Protein 8HE6 (pdb70)

Foldseek 3Di:
DPDAEQEDEDEDQDQVLQLCQVCQLQVWDWDDDPQFGWTDNDPRYIYTYHNDDDDDAAEEEDADAPVSVVSSVVSCVVVVFWKACDQVRPGIPDWHCPLVWIKIWGATPRRHIYMYIHRD/DDDDAQEDEDEDQDQVLQLCQVCQLQVWDWDDDPQFGWTDNDPRYIYTYHNDDDDDAAEEEDADAPVSVVSSVVSCVVVVFWKACDQVRPGIPDWHCPPVWIKIWGATPRRHIYMYIHDD

InterPro domains:
  IPR004360 Glyoxalase/fosfomycin resistance/dioxygenase domain [PF00903] (5-116)
  IPR029068 Glyoxalase/Bleomycin resistance protein/Dihydroxybiphenyl dioxygenase [G3DSA:3.10.180.10] (1-120)
  IPR029068 Glyoxalase/Bleomycin resistance protein/Dihydroxybiphenyl dioxygenase [SSF54593] (1-118)
  IPR037523 Vicinal oxygen chelate (VOC), core domain [PS51819] (4-119)

Solvent-accessible surface area: 11882 Å² total; per-residue (Å²): 168,66,11,23,8,13,53,2,36,3,3,0,113,77,35,89,51,3,0,104,36,5,5,104,1,7,48,48,110,35,52,107,80,78,134,39,4,7,0,159,8,28,144,53,7,15,1,6,3,28,72,80,158,107,39,32,60,6,21,4,1,0,58,1,23,88,139,31,0,72,60,3,25,59,69,0,110,161,52,66,56,124,28,0,15,28,60,132,14,143,72,119,54,88,36,34,128,180,135,75,12,61,2,0,20,0,96,11,79,26,26,1,11,5,27,0,18,16,62,140,192,81,12,25,12,22,57,2,29,4,2,0,114,79,35,89,50,2,0,102,35,5,5,104,1,8,49,35,124,44,62,108,82,77,129,36,5,7,0,130,2,12,116,70,6,10,2,7,4,20,75,73,157,110,39,25,62,7,22,6,0,0,49,0,37,83,142,42,1,74,59,3,27,58,68,0,110,166,52,66,55,126,30,0,14,25,72,134,15,134,67,121,53,87,40,20,123,175,154,81,7,67,2,0,21,0,101,13,79,28,27,0,15,5,25,0,25,7,94,81

Radius of gyration: 17.81 Å; Cα contacts (8 Å, |Δi|>4): 558; chains: 2; bounding box: 34×49×44 Å

Secondary structure (DSSP, 8-state):
---EEEEEEEEESSHHHHHHHHHHHHT--EEEETTEEEEE-SSS-EEEEEE-SS-PPPEEEEE--HHHHHHHHHHHHHTT---BSSTT--SBT--B--TTS-EEEEE-TT--EEEEE---/---EEEEEEEEESSHHHHHHHHHHHHT--EEEETTEEEEE-SSS-EEEEEE-SS-PPPEEEEE--HHHHHHHHHHHHHTT---BSSTT--SBT--B-GGGS-EEEEE-TT--EEEEES--

Structure (mmCIF, N/CA/C/O backbone):
data_8HE6
#
_entry.id   8HE6
#
_cell.length_a   109.462
_cell.length_b   109.462
_cell.length_c   46.668
_cell.angle_alpha   90.000
_cell.angle_beta   90.000
_cell.angle_gamma   90.000
#
_symmetry.space_group_name_H-M   'P 4 21 2'
#
loop_
_entity.id
_entity.type
_entity.pdbx_description
1 polymer 'All3014 protein'
2 non-polymer 'CALCIUM ION'
3 non-polymer 'MAGNESIUM ION'
4 water water
#
loop_
_atom_site.group_PDB
_atom_site.id
_atom_site.type_symbol
_atom_site.label_atom_id
_atom_site.label_alt_id
_atom_site.label_comp_id
_atom_site.label_asym_id
_atom_site.label_entity_id
_atom_site.label_seq_id
_atom_site.pdbx_PDB_ins_code
_atom_site.Cartn_x
_atom_site.Cartn_y
_atom_site.Cartn_z
_atom_site.occupancy
_atom_site.B_iso_or_equiv
_atom_site.auth_seq_id
_atom_site.auth_comp_id
_atom_site.auth_asym_id
_atom_site.auth_atom_id
_atom_site.pdbx_PDB_model_num
ATOM 1 N N . MET A 1 1 ? -41.197 -52.997 -17.646 1.000 105.783 1 MET A N 1
ATOM 2 C CA . MET A 1 1 ? -42.381 -52.308 -18.250 1.000 99.928 1 MET A CA 1
ATOM 3 C C . MET A 1 1 ? -42.394 -52.591 -19.766 1.000 81.582 1 MET A C 1
ATOM 4 O O . MET A 1 1 ? -43.266 -53.342 -20.218 1.000 63.415 1 MET A O 1
ATOM 9 N N . THR A 1 2 ? -41.440 -52.067 -20.540 1.000 67.440 2 THR A N 1
ATOM 10 C CA . THR A 1 2 ? -41.130 -52.634 -21.881 1.000 56.374 2 THR A CA 1
ATOM 11 C C . THR A 1 2 ? -39.653 -52.469 -22.231 1.000 36.258 2 THR A C 1
ATOM 12 O O . THR A 1 2 ? -39.326 -52.813 -23.379 1.000 40.884 2 THR A O 1
ATOM 16 N N . ILE A 1 3 ? -38.796 -52.016 -21.309 1.000 30.319 3 ILE A N 1
ATOM 17 C CA . ILE A 1 3 ? -37.328 -52.198 -21.506 1.000 28.849 3 ILE A CA 1
ATOM 18 C C . ILE A 1 3 ? -36.984 -53.580 -20.928 1.000 24.352 3 ILE A C 1
ATOM 19 O O . ILE A 1 3 ? -37.269 -53.830 -19.770 1.000 27.791 3 ILE A O 1
ATOM 24 N N . SER A 1 4 ? -36.409 -54.457 -21.731 1.000 26.090 4 SER A N 1
ATOM 25 C CA . SER A 1 4 ? -35.949 -55.775 -21.243 1.000 23.086 4 SER A CA 1
ATOM 26 C C . SER A 1 4 ? -34.526 -55.986 -21.778 1.000 23.721 4 SER A C 1
ATOM 27 O O . SER A 1 4 ? -34.209 -55.515 -22.873 1.000 23.038 4 SER A O 1
ATOM 30 N N . LEU A 1 5 ? -33.673 -56.677 -21.036 1.000 21.564 5 LEU A N 1
ATOM 31 C CA . LEU A 1 5 ? -32.353 -57.075 -21.591 1.000 20.033 5 LEU A CA 1
ATOM 32 C C . LEU A 1 5 ? -32.516 -58.345 -22.415 1.000 21.450 5 LEU A C 1
ATOM 33 O O . LEU A 1 5 ? -32.924 -59.394 -21.844 1.000 23.373 5 LEU A O 1
ATOM 38 N N . ASN A 1 6 ? -32.235 -58.264 -23.703 1.000 19.230 6 ASN A N 1
ATOM 39 C CA . ASN A 1 6 ? -32.487 -59.309 -24.732 1.000 23.711 6 ASN A CA 1
ATOM 40 C C . ASN A 1 6 ? -31.207 -60.130 -24.945 1.000 22.675 6 ASN A C 1
ATOM 41 O O . ASN A 1 6 ? -31.286 -61.359 -25.091 1.000 22.453 6 ASN A O 1
ATOM 46 N N . HIS A 1 7 ? -30.038 -59.484 -25.023 1.000 18.946 7 HIS A N 1
ATOM 47 C CA A HIS A 1 7 ? -28.734 -60.189 -25.242 0.700 19.198 7 HIS A CA 1
ATOM 48 C CA B HIS A 1 7 ? -28.770 -60.255 -25.101 0.300 19.038 7 HIS A CA 1
ATOM 49 C C . HIS A 1 7 ? -27.664 -59.512 -24.376 1.000 19.243 7 HIS A C 1
ATOM 50 O O . HIS A 1 7 ? -27.747 -58.266 -24.167 1.000 18.754 7 HIS A O 1
ATOM 63 N N . THR A 1 8 ? -26.704 -60.286 -23.908 1.000 18.897 8 THR A N 1
ATOM 64 C CA . THR A 1 8 ? -25.456 -59.709 -23.363 1.000 18.471 8 THR A CA 1
ATOM 65 C C . THR A 1 8 ? -24.329 -60.665 -23.746 1.000 18.525 8 THR A C 1
ATOM 66 O O . THR A 1 8 ? -24.566 -61.870 -23.859 1.000 20.302 8 THR A O 1
ATOM 70 N N . ILE A 1 9 ? -23.168 -60.119 -24.024 1.000 18.783 9 ILE A N 1
ATOM 71 C CA . ILE A 1 9 ? -21.993 -60.910 -24.452 1.000 21.590 9 ILE A CA 1
ATOM 72 C C . ILE A 1 9 ? -21.156 -61.264 -23.229 1.000 20.969 9 ILE A C 1
ATOM 73 O O . ILE A 1 9 ? -20.744 -60.379 -22.429 1.000 24.430 9 ILE A O 1
ATOM 78 N N . VAL A 1 10 ? -20.936 -62.544 -23.057 1.000 17.831 10 VAL A N 1
ATOM 79 C CA . VAL A 1 10 ? -20.164 -63.094 -21.932 1.000 18.887 10 VAL A CA 1
ATOM 80 C C . VAL A 1 10 ? -18.817 -63.486 -22.522 1.000 18.645 10 VAL A C 1
ATOM 81 O O . VAL A 1 10 ? -18.713 -64.418 -23.325 1.000 17.098 10 VAL A O 1
ATOM 85 N N . PRO A 1 11 ? -17.732 -62.811 -22.100 1.000 16.813 11 PRO A N 1
ATOM 86 C CA . PRO A 1 11 ? -16.434 -63.161 -22.626 1.000 17.237 11 PRO A CA 1
ATOM 87 C C . PRO A 1 11 ? -15.960 -64.482 -22.046 1.000 16.961 11 PRO A C 1
ATOM 88 O O . PRO A 1 11 ? -16.233 -64.794 -20.894 1.000 17.885 11 PRO A O 1
ATOM 92 N N . ALA A 1 12 ? -15.283 -65.278 -22.874 1.000 16.805 12 ALA A N 1
ATOM 93 C CA . ALA A 1 12 ? -14.820 -66.607 -22.454 1.000 17.153 12 ALA A CA 1
ATOM 94 C C . ALA A 1 12 ? -13.502 -66.909 -23.129 1.000 19.727 12 ALA A C 1
ATOM 95 O O . ALA A 1 12 ? -13.376 -66.639 -24.331 1.000 20.450 12 ALA A O 1
ATOM 97 N N . HIS A 1 13 ? -12.611 -67.575 -22.410 1.000 18.399 13 HIS A N 1
ATOM 98 C CA . HIS A 1 13 ? -11.403 -68.131 -23.050 1.000 19.663 13 HIS A CA 1
ATOM 99 C C . HIS A 1 13 ? -11.768 -69.187 -24.076 1.000 20.665 13 HIS A C 1
ATOM 100 O O . HIS A 1 13 ? -11.096 -69.236 -25.147 1.000 22.467 13 HIS A O 1
ATOM 107 N N . ASN A 1 14 ? -12.800 -69.955 -23.817 1.000 18.457 14 ASN A N 1
ATOM 108 C CA . ASN A 1 14 ? -13.250 -71.051 -24.696 1.000 18.834 14 ASN A CA 1
ATOM 109 C C . ASN A 1 14 ? -14.775 -70.966 -24.743 1.000 16.858 14 ASN A C 1
ATOM 110 O O . ASN A 1 14 ? -15.412 -71.378 -23.741 1.000 16.694 14 ASN A O 1
ATOM 115 N N . LYS A 1 15 ? -15.337 -70.391 -25.800 1.000 17.845 15 LYS A N 1
ATOM 116 C CA . LYS A 1 15 ? -16.786 -70.085 -25.801 1.000 19.472 15 LYS A CA 1
ATOM 117 C C . LYS A 1 15 ? -17.603 -71.371 -25.754 1.000 18.805 15 LYS A C 1
ATOM 118 O O . LYS A 1 15 ? -18.619 -71.344 -25.083 1.000 18.046 15 LYS A O 1
ATOM 124 N N . GLU A 1 16 ? -17.189 -72.459 -26.428 1.000 18.506 16 GLU A N 1
ATOM 125 C CA . GLU A 1 16 ? -17.995 -73.695 -26.402 1.000 18.980 16 GLU A CA 1
ATOM 126 C C . GLU A 1 16 ? -17.930 -74.324 -25.014 1.000 18.720 16 GLU A C 1
ATOM 127 O O . GLU A 1 16 ? -18.976 -74.728 -24.489 1.000 19.692 16 GLU A O 1
ATOM 133 N N . ALA A 1 17 ? -16.755 -74.395 -24.406 1.000 20.506 17 ALA A N 1
ATOM 134 C CA . ALA A 1 17 ? -16.647 -74.997 -23.055 1.000 18.586 17 ALA A CA 1
ATOM 135 C C . ALA A 1 17 ? -17.481 -74.179 -22.058 1.000 18.259 17 ALA A C 1
ATOM 136 O O . ALA A 1 17 ? -18.151 -74.777 -21.208 1.000 18.618 17 ALA A O 1
ATOM 138 N N . SER A 1 18 ? -17.426 -72.868 -22.164 1.000 17.892 18 SER A N 1
ATOM 139 C CA . SER A 1 18 ? -18.163 -71.975 -21.237 1.000 17.058 18 SER A CA 1
ATOM 140 C C . SER A 1 18 ? -19.670 -72.084 -21.459 1.000 16.948 18 SER A C 1
ATOM 141 O O . SER A 1 18 ? -20.409 -72.125 -20.474 1.000 16.289 18 SER A O 1
ATOM 144 N N . ALA A 1 19 ? -20.138 -72.068 -22.703 1.000 16.439 19 ALA A N 1
ATOM 145 C CA . ALA A 1 19 ? -21.583 -72.172 -23.004 1.000 18.309 19 ALA A CA 1
ATOM 146 C C . ALA A 1 19 ? -22.102 -73.560 -22.561 1.000 16.809 19 ALA A C 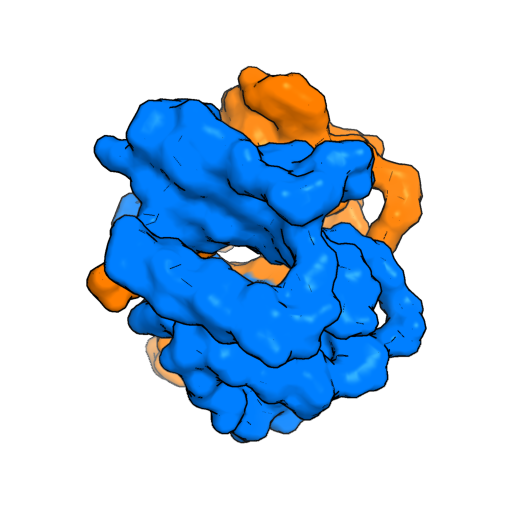1
ATOM 147 O O . ALA A 1 19 ? -23.198 -73.626 -21.941 1.000 18.195 19 ALA A O 1
ATOM 149 N N . GLN A 1 20 ? -21.300 -74.613 -22.784 1.000 18.998 20 GLN A N 1
ATOM 150 C CA . GLN A 1 20 ? -21.696 -75.994 -22.368 1.000 20.302 20 GLN A CA 1
ATOM 151 C C . GLN A 1 20 ? -21.749 -76.081 -20.857 1.000 19.587 20 GLN A C 1
ATOM 152 O O . GLN A 1 20 ? -22.670 -76.758 -20.353 1.000 20.817 20 GLN A O 1
ATOM 158 N N . PHE A 1 21 ? -20.806 -75.451 -20.147 1.000 19.599 21 PHE A N 1
ATOM 159 C CA . PHE A 1 21 ? -20.802 -75.425 -18.665 1.000 19.980 21 PHE A CA 1
ATOM 160 C C . PHE A 1 21 ? -22.106 -74.800 -18.216 1.000 19.473 21 PHE A C 1
ATOM 161 O O . PHE A 1 21 ? -22.836 -75.369 -17.333 1.000 18.573 21 PHE A O 1
ATOM 169 N N . PHE A 1 22 ? -22.430 -73.636 -18.771 1.000 17.880 22 PHE A N 1
ATOM 170 C CA . PHE A 1 22 ? -23.620 -72.886 -18.309 1.000 18.950 22 PHE A CA 1
ATOM 171 C C . PHE A 1 22 ? -24.896 -73.672 -18.627 1.000 19.803 22 PHE A C 1
ATOM 172 O O . PHE A 1 22 ? -25.750 -73.851 -17.757 1.000 20.131 22 PHE A O 1
ATOM 180 N N . ALA A 1 23 ? -24.977 -74.183 -19.846 1.000 20.393 23 ALA A N 1
ATOM 181 C CA . ALA A 1 23 ? -26.140 -74.983 -20.293 1.000 19.950 23 ALA A CA 1
ATOM 182 C C . ALA A 1 23 ? -26.295 -76.235 -19.435 1.000 20.406 23 ALA A C 1
ATOM 183 O O . ALA A 1 23 ? -27.489 -76.561 -19.110 1.000 21.529 23 ALA A O 1
ATOM 185 N N . GLN A 1 24 ? -25.213 -76.973 -19.174 1.000 19.948 24 GLN A N 1
ATOM 186 C CA . GLN A 1 24 ? -25.299 -78.225 -18.375 1.000 22.018 24 GLN A CA 1
ATOM 187 C C . GLN A 1 24 ? -25.820 -77.863 -16.976 1.000 23.759 24 GLN A C 1
ATOM 188 O O . GLN A 1 24 ? -26.803 -78.477 -16.532 1.000 21.485 24 GLN A O 1
ATOM 194 N N . ILE A 1 25 ? -25.221 -76.880 -16.306 1.000 20.092 25 ILE A N 1
ATOM 195 C CA . ILE A 1 25 ? -25.605 -76.559 -14.899 1.000 20.504 25 ILE A CA 1
ATOM 196 C C . ILE A 1 25 ? -27.032 -75.998 -14.817 1.000 20.678 25 ILE A C 1
ATOM 197 O O . ILE A 1 25 ? -27.776 -76.369 -13.882 1.000 19.656 25 ILE A O 1
ATOM 202 N N . PHE A 1 26 ? -27.452 -75.149 -15.748 1.000 18.570 26 PHE A N 1
ATOM 203 C CA . PHE A 1 26 ? -28.773 -74.481 -15.716 1.000 19.921 26 PHE A CA 1
ATOM 204 C C . PHE A 1 26 ? -29.873 -75.288 -16.427 1.000 20.642 26 PHE A C 1
ATOM 205 O O . PHE A 1 26 ? -31.027 -74.822 -16.331 1.000 22.820 26 PHE A O 1
ATOM 213 N N . GLY A 1 27 ? -29.544 -76.393 -17.099 1.000 21.263 27 GLY A N 1
ATOM 214 C CA . GLY A 1 27 ? -30.556 -77.187 -17.824 1.000 21.849 27 GLY A CA 1
ATOM 215 C C . GLY A 1 27 ? -31.034 -76.518 -19.110 1.000 22.436 27 GLY A C 1
ATOM 216 O O . GLY A 1 27 ? -32.261 -76.471 -19.369 1.000 25.188 27 GLY A O 1
ATOM 217 N N . LEU A 1 28 ? -30.106 -75.946 -19.883 1.000 20.868 28 LEU A N 1
ATOM 218 C CA . LEU A 1 28 ? -30.405 -75.160 -21.099 1.000 21.566 28 LEU A CA 1
ATOM 219 C C . LEU A 1 28 ? -29.690 -75.807 -22.277 1.000 21.279 28 LEU A C 1
ATOM 220 O O . LEU A 1 28 ? -29.098 -76.866 -22.095 1.000 22.502 28 LEU A O 1
ATOM 225 N N A ASN A 1 29 ? -29.725 -75.140 -23.434 0.500 21.959 29 ASN A N 1
ATOM 226 N N B ASN A 1 29 ? -29.708 -75.149 -23.437 0.500 21.719 29 ASN A N 1
ATOM 227 C CA A ASN A 1 29 ? -29.193 -75.635 -24.723 0.500 24.501 29 ASN A CA 1
ATOM 228 C CA B ASN A 1 29 ? -29.119 -75.688 -24.682 0.500 23.901 29 ASN A CA 1
ATOM 229 C C A ASN A 1 29 ? -28.200 -74.615 -25.286 0.500 21.991 29 ASN A C 1
ATOM 230 C C B ASN A 1 29 ? -28.254 -74.629 -25.353 0.500 22.562 29 ASN A C 1
ATOM 231 O O A ASN A 1 29 ? -28.386 -73.393 -25.052 0.500 21.111 29 ASN A O 1
ATOM 232 O O B ASN A 1 29 ? -28.628 -73.420 -25.320 0.500 24.342 29 ASN A O 1
ATOM 241 N N . VAL A 1 30 ? -27.197 -75.102 -26.002 1.000 21.469 30 VAL A N 1
ATOM 242 C CA . VAL A 1 30 ? -26.253 -74.228 -26.745 1.000 20.249 30 VAL A CA 1
ATOM 243 C C . VAL A 1 30 ? -26.634 -74.225 -28.221 1.000 24.799 30 VAL A C 1
ATOM 244 O O . VAL A 1 30 ? -26.852 -75.328 -28.780 1.000 25.977 30 VAL A O 1
ATOM 248 N N . SER A 1 31 ? -26.651 -73.052 -28.837 1.000 24.613 31 SER A N 1
ATOM 249 C CA . SER A 1 31 ? -26.738 -72.897 -30.310 1.000 27.626 31 SER A CA 1
ATOM 250 C C . SER A 1 31 ? -25.540 -72.109 -30.829 1.000 31.612 31 SER A C 1
ATOM 251 O O . SER A 1 31 ? -25.132 -71.078 -30.221 1.000 27.456 31 SER A O 1
ATOM 254 N N . SER A 1 32 ? -25.046 -72.523 -31.983 1.000 27.332 32 SER A N 1
ATOM 255 C CA . SER A 1 32 ? -24.022 -71.765 -32.719 1.000 29.576 32 SER A CA 1
ATOM 256 C C . SER A 1 32 ? -24.724 -70.644 -33.499 1.000 31.100 32 SER A C 1
ATOM 257 O O . SER A 1 32 ? -25.554 -70.940 -34.352 1.000 32.401 32 SER A O 1
ATOM 260 N N . VAL A 1 33 ? -24.449 -69.399 -33.169 1.000 27.591 33 VAL A N 1
ATOM 261 C CA . VAL A 1 33 ? -25.083 -68.200 -33.784 1.000 27.386 33 VAL A CA 1
ATOM 262 C C . VAL A 1 33 ? -23.961 -67.234 -34.152 1.000 30.989 33 VAL A C 1
ATOM 263 O O . VAL A 1 33 ? -23.327 -66.653 -33.239 1.000 27.890 33 VAL A O 1
ATOM 267 N N . GLY A 1 34 ? -23.643 -67.124 -35.442 1.000 30.632 34 GLY A N 1
ATOM 268 C CA . GLY A 1 34 ? -22.508 -66.280 -35.851 1.000 30.591 34 GLY A CA 1
ATOM 269 C C . GLY A 1 34 ? -21.254 -66.713 -35.122 1.000 27.083 34 GLY A C 1
ATOM 270 O O . GLY A 1 34 ? -20.959 -67.904 -35.104 1.000 28.972 34 GLY A O 1
ATOM 271 N N A HIS A 1 35 ? -20.502 -65.778 -34.540 0.500 29.790 35 HIS A N 1
ATOM 272 N N B HIS A 1 35 ? -20.544 -65.755 -34.529 0.500 28.667 35 HIS A N 1
ATOM 273 C CA A HIS A 1 35 ? -19.246 -66.122 -33.812 0.500 30.386 35 HIS A CA 1
ATOM 274 C CA B HIS A 1 35 ? -19.267 -66.000 -33.808 0.500 28.841 35 HIS A CA 1
ATOM 275 C C A HIS A 1 35 ? -19.542 -66.375 -32.332 0.500 27.275 35 HIS A C 1
ATOM 276 C C B HIS A 1 35 ? -19.545 -66.360 -32.342 0.500 26.428 35 HIS A C 1
ATOM 277 O O A HIS A 1 35 ? -18.575 -66.425 -31.577 0.500 28.120 35 HIS A O 1
ATOM 278 O O B HIS A 1 35 ? -18.575 -66.452 -31.602 0.500 27.165 35 HIS A O 1
ATOM 291 N N . PHE A 1 36 ? -20.807 -66.531 -31.944 1.000 24.036 36 PHE A N 1
ATOM 292 C CA . PHE A 1 36 ? -21.157 -66.829 -30.519 1.000 23.930 36 PHE A CA 1
ATOM 293 C C . PHE A 1 36 ? -21.540 -68.285 -30.308 1.000 22.642 36 PHE A C 1
ATOM 294 O O . PHE A 1 36 ? -22.113 -68.945 -31.185 1.000 22.797 36 PHE A O 1
ATOM 302 N N . ALA A 1 37 ? -21.266 -68.787 -29.108 1.000 22.399 37 ALA A N 1
ATOM 303 C CA . ALA A 1 37 ? -21.974 -69.956 -28.527 1.000 19.750 37 ALA A CA 1
ATOM 304 C C . ALA A 1 37 ? -23.087 -69.401 -27.636 1.000 21.321 37 ALA A C 1
ATOM 305 O O . ALA A 1 37 ? -22.781 -68.840 -26.544 1.000 19.669 37 ALA A O 1
ATOM 307 N N . ALA A 1 38 ? -24.331 -69.438 -28.131 1.000 19.081 38 ALA A N 1
ATOM 308 C CA . ALA A 1 38 ? -25.494 -68.720 -27.555 1.000 21.518 38 ALA A CA 1
ATOM 309 C C . ALA A 1 38 ? -26.299 -69.661 -26.657 1.000 21.021 38 ALA A C 1
ATOM 310 O O . ALA A 1 38 ? -26.571 -70.842 -27.059 1.000 24.494 38 ALA A O 1
ATOM 312 N N . VAL A 1 39 ? -26.647 -69.171 -25.458 1.000 18.300 39 VAL A N 1
ATOM 313 C CA . VAL A 1 39 ? -27.521 -69.917 -24.521 1.000 20.566 39 VAL A CA 1
ATOM 314 C C . VAL A 1 39 ? -28.771 -69.068 -24.237 1.000 23.351 39 VAL A C 1
ATOM 315 O O . VAL A 1 39 ? -28.683 -68.037 -23.527 1.000 20.035 39 VAL A O 1
ATOM 319 N N . ARG A 1 40 ? -29.918 -69.481 -24.786 1.000 21.839 40 ARG A N 1
ATOM 320 C CA . ARG A 1 40 ? -31.212 -68.866 -24.465 1.000 24.519 40 ARG A CA 1
ATOM 321 C C . ARG A 1 40 ? -31.537 -69.232 -23.019 1.000 24.451 40 ARG A C 1
ATOM 322 O O . ARG A 1 40 ? -31.695 -70.434 -22.677 1.000 25.347 40 ARG A O 1
ATOM 330 N N . VAL A 1 41 ? -31.669 -68.231 -22.172 1.000 21.019 41 VAL A N 1
ATOM 331 C CA . VAL A 1 41 ? -31.989 -68.444 -20.740 1.000 20.657 41 VAL A CA 1
ATOM 332 C C . VAL A 1 41 ? -33.505 -68.607 -20.553 1.000 22.371 41 VAL A C 1
ATOM 333 O O . VAL A 1 41 ? -33.931 -69.395 -19.643 1.000 24.498 41 VAL A O 1
ATOM 337 N N . ASN A 1 42 ? -34.286 -67.855 -21.300 1.000 25.363 42 ASN A N 1
ATOM 338 C CA . ASN A 1 42 ? -35.763 -67.760 -21.162 1.000 27.158 42 ASN A CA 1
ATOM 339 C C . ASN A 1 42 ? -36.298 -67.079 -22.426 1.000 32.836 42 ASN A C 1
ATOM 340 O O . ASN A 1 42 ? -35.507 -66.902 -23.383 1.000 30.769 42 ASN A O 1
ATOM 345 N N . ASP A 1 43 ? -37.560 -66.633 -22.446 1.000 33.074 43 ASP A N 1
ATOM 346 C CA . ASP A 1 43 ? -38.163 -66.102 -23.698 1.000 41.852 43 ASP A CA 1
ATOM 347 C C . ASP A 1 43 ? -37.550 -64.739 -24.055 1.000 42.082 43 ASP A C 1
ATOM 348 O O . ASP A 1 43 ? -37.766 -64.273 -25.172 1.000 49.342 43 ASP A O 1
ATOM 353 N N . THR A 1 44 ? -36.865 -64.096 -23.114 1.000 32.760 44 THR A N 1
ATOM 354 C CA . THR A 1 44 ? -36.447 -62.680 -23.176 1.000 33.887 44 THR A CA 1
ATOM 355 C C . THR A 1 44 ? -34.929 -62.599 -23.416 1.000 28.733 44 THR A C 1
ATOM 356 O O . THR A 1 44 ? -34.528 -61.770 -24.187 1.000 27.779 44 THR A O 1
ATOM 360 N N . LEU A 1 45 ? -34.146 -63.428 -22.725 1.000 25.236 45 LEU A N 1
ATOM 361 C CA . LEU A 1 45 ? -32.682 -63.223 -22.594 1.000 20.350 45 LEU A CA 1
ATOM 362 C C . LEU A 1 45 ? -31.891 -64.359 -23.236 1.000 21.312 45 LEU A C 1
ATOM 363 O O . LEU A 1 45 ? -32.172 -65.551 -22.965 1.000 23.324 45 LEU A O 1
ATOM 368 N N . THR A 1 46 ? -30.824 -63.997 -23.959 1.000 19.447 46 THR A N 1
ATOM 369 C CA . THR A 1 46 ? -29.812 -64.919 -24.494 1.000 18.743 46 THR A CA 1
ATOM 370 C C . THR A 1 46 ? -28.436 -64.451 -24.022 1.000 20.491 46 THR A C 1
ATOM 371 O O . THR A 1 46 ? -28.162 -63.211 -24.111 1.000 20.251 46 THR A O 1
ATOM 375 N N . LEU A 1 47 ? -27.654 -65.368 -23.490 1.000 18.312 47 LEU A N 1
ATOM 376 C CA . LEU A 1 47 ? -26.225 -65.117 -23.178 1.000 19.121 47 LEU A CA 1
ATOM 377 C C . LEU A 1 47 ? -25.388 -65.548 -24.385 1.000 21.260 47 LEU A C 1
ATOM 378 O O . LEU A 1 47 ? -25.445 -66.717 -24.782 1.000 22.053 47 LEU A O 1
ATOM 383 N N . ASP A 1 48 ? -24.617 -64.619 -24.956 1.000 18.687 48 ASP A N 1
ATOM 384 C CA . ASP A 1 48 ? -23.764 -64.875 -26.150 1.000 18.722 48 ASP A CA 1
ATOM 385 C C . ASP A 1 48 ? -22.313 -65.064 -25.705 1.000 18.866 48 ASP A C 1
ATOM 386 O O . ASP A 1 48 ? -21.665 -64.033 -25.329 1.000 20.103 48 ASP A O 1
ATOM 391 N N . PHE A 1 49 ? -21.841 -66.303 -25.628 1.000 16.795 49 PHE A N 1
ATOM 392 C CA . PHE A 1 49 ? -20.454 -66.593 -25.188 1.000 17.933 49 PHE A CA 1
ATOM 393 C C . PHE A 1 49 ? -19.549 -66.274 -26.377 1.000 20.091 49 PHE A C 1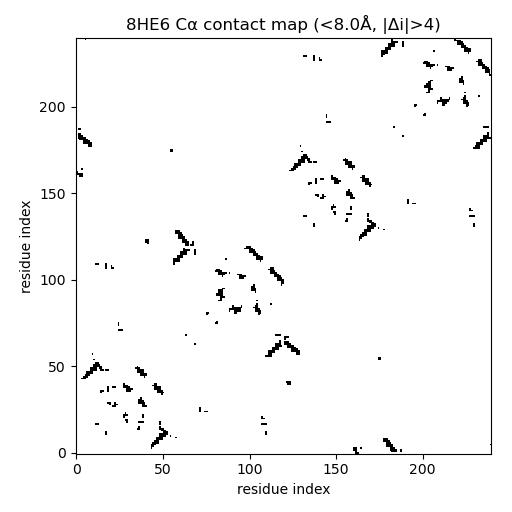
ATOM 394 O O . PHE A 1 49 ? -19.798 -66.780 -27.468 1.000 18.912 49 PHE A O 1
ATOM 402 N N . ASP A 1 50 ? -18.506 -65.488 -26.132 1.000 19.527 50 ASP A N 1
ATOM 403 C CA . ASP A 1 50 ? -17.629 -64.903 -27.163 1.000 20.189 50 ASP A CA 1
ATOM 404 C C . ASP A 1 50 ? -16.180 -65.187 -26.784 1.000 21.732 50 ASP A C 1
ATOM 405 O O . ASP A 1 50 ? -15.784 -64.872 -25.641 1.000 20.514 50 ASP A O 1
ATOM 410 N N . ASP A 1 51 ? -15.377 -65.692 -27.731 1.000 21.561 51 ASP A N 1
ATOM 411 C CA . ASP A 1 51 ? -13.951 -65.992 -27.428 1.000 23.038 51 ASP A CA 1
ATOM 412 C C . ASP A 1 51 ? -13.212 -64.666 -27.178 1.000 23.736 51 ASP A C 1
ATOM 413 O O . ASP A 1 51 ? -13.318 -63.718 -27.980 1.000 23.348 51 ASP A O 1
ATOM 418 N N . ARG A 1 52 ? -12.458 -64.613 -26.086 1.000 23.193 52 ARG A N 1
ATOM 419 C CA A ARG A 1 52 ? -11.739 -63.401 -25.629 0.500 26.194 52 ARG A CA 1
ATOM 420 C CA B ARG A 1 52 ? -11.732 -63.400 -25.641 0.500 25.236 52 ARG A CA 1
ATOM 421 C C . ARG A 1 52 ? -10.517 -63.845 -24.828 1.000 26.844 52 ARG A C 1
ATOM 422 O O . ARG A 1 52 ? -10.641 -64.795 -24.035 1.000 26.469 52 ARG A O 1
ATOM 437 N N . GLU A 1 53 ? -9.371 -63.216 -25.081 1.000 28.452 53 GLU A N 1
ATOM 438 C CA . GLU A 1 53 ? -8.116 -63.571 -24.390 1.000 30.645 53 GLU A CA 1
ATOM 439 C C . GLU A 1 53 ? -8.072 -62.884 -23.025 1.000 28.353 53 GLU A C 1
ATOM 440 O O . GLU A 1 53 ? -7.556 -63.509 -22.128 1.000 31.277 53 GLU A O 1
ATOM 446 N N . THR A 1 54 ? -8.515 -61.626 -22.924 1.000 28.027 54 THR A N 1
ATOM 447 C CA . THR A 1 54 ? -8.307 -60.774 -21.724 1.000 33.515 54 THR A CA 1
ATOM 448 C C . THR A 1 54 ? -9.614 -60.068 -21.346 1.000 29.608 54 THR A C 1
ATOM 449 O O . THR A 1 54 ? -10.227 -59.398 -22.170 1.000 29.091 54 THR A O 1
ATOM 453 N N . PHE A 1 55 ? -10.059 -60.244 -20.108 1.000 25.353 55 PHE A N 1
ATOM 454 C CA . PHE A 1 55 ? -11.304 -59.621 -19.626 1.000 22.971 55 PHE A CA 1
ATOM 455 C C . PHE A 1 55 ? -11.341 -59.802 -18.123 1.000 21.241 55 PHE A C 1
ATOM 456 O O . PHE A 1 55 ? -10.554 -60.630 -17.630 1.000 21.468 55 PHE A O 1
ATOM 464 N N . GLU A 1 56 ? -12.219 -59.062 -17.480 1.000 20.303 56 GLU A N 1
ATOM 465 C CA A GLU A 1 56 ? -12.409 -59.109 -16.008 0.500 18.752 56 GLU A CA 1
ATOM 466 C CA B GLU A 1 56 ? -12.368 -59.164 -16.002 0.500 20.854 56 GLU A CA 1
ATOM 467 C C . GLU A 1 56 ? -13.646 -59.948 -15.689 1.000 19.379 56 GLU A C 1
ATOM 468 O O . GLU A 1 56 ? -14.488 -60.160 -16.584 1.000 19.678 56 GLU A O 1
ATOM 479 N N . SER A 1 57 ? -13.750 -60.372 -14.446 1.000 20.156 57 SER A N 1
ATOM 480 C CA . SER A 1 57 ? -14.878 -61.192 -13.929 1.000 19.412 57 SER A CA 1
ATOM 481 C C . SER A 1 57 ? -16.188 -60.402 -14.063 1.000 19.067 57 SER A C 1
ATOM 482 O O . SER A 1 57 ? -16.258 -59.300 -13.560 1.000 21.786 57 SER A O 1
ATOM 485 N N . HIS A 1 58 ? -17.220 -60.988 -14.659 1.000 17.548 58 HIS A N 1
ATOM 486 C CA . HIS A 1 58 ? -18.610 -60.462 -14.676 1.000 17.504 58 HIS A CA 1
ATOM 487 C C . HIS A 1 58 ? -19.366 -60.998 -13.461 1.000 18.791 58 HIS A C 1
ATOM 488 O O . HIS A 1 58 ? -18.923 -61.981 -12.831 1.000 19.907 58 HIS A O 1
ATOM 495 N N . HIS A 1 59 ? -20.520 -60.438 -13.192 1.000 16.825 59 HIS A N 1
ATOM 496 C CA . HIS A 1 59 ? -21.412 -60.920 -12.114 1.000 19.772 59 HIS A CA 1
ATOM 497 C C . HIS A 1 59 ? -22.825 -60.969 -12.654 1.000 19.624 59 HIS A C 1
ATOM 498 O O . HIS A 1 59 ? -23.327 -59.923 -13.118 1.000 21.959 59 HIS A O 1
ATOM 505 N N . TYR A 1 60 ? -23.459 -62.148 -12.614 1.000 17.380 60 TYR A N 1
ATOM 506 C CA . TYR A 1 60 ? -24.856 -62.362 -13.031 1.000 17.027 60 TYR A CA 1
ATOM 507 C C . TYR A 1 60 ? -25.609 -63.062 -11.900 1.000 17.460 60 TYR A C 1
ATOM 508 O O . TYR A 1 60 ? -25.143 -64.151 -11.474 1.000 19.009 60 TYR A O 1
ATOM 517 N N . ALA A 1 61 ? -26.707 -62.453 -11.461 1.000 18.168 61 ALA A N 1
ATOM 518 C CA . ALA A 1 61 ? -27.583 -63.008 -10.402 1.000 19.119 61 ALA A CA 1
ATOM 519 C C . ALA A 1 61 ? -28.916 -63.416 -11.045 1.000 20.600 61 ALA A C 1
ATOM 520 O O . ALA A 1 61 ? -29.612 -62.560 -11.645 1.000 21.473 61 ALA A O 1
ATOM 522 N N . PHE A 1 62 ? -29.267 -64.677 -10.886 1.000 19.920 62 PHE A N 1
ATOM 523 C CA . PHE A 1 62 ? -30.505 -65.250 -11.460 1.000 20.859 62 PHE A CA 1
ATOM 524 C C . PHE A 1 62 ? -31.505 -65.622 -10.376 1.000 20.655 62 PHE A C 1
ATOM 525 O O . PHE A 1 62 ? -31.106 -66.296 -9.393 1.000 21.500 62 PHE A O 1
ATOM 533 N N . HIS A 1 63 ? -32.735 -65.174 -10.569 1.000 22.384 63 HIS A N 1
ATOM 534 C CA . HIS A 1 63 ? -33.902 -65.547 -9.727 1.000 23.435 63 HIS A CA 1
ATOM 535 C C . HIS A 1 63 ? -34.444 -66.856 -10.277 1.000 22.158 63 HIS A C 1
ATOM 536 O O . HIS A 1 63 ? -34.727 -66.922 -11.499 1.000 24.458 63 HIS A O 1
ATOM 543 N N . VAL A 1 64 ? -34.630 -67.844 -9.412 1.000 23.240 64 VAL A N 1
ATOM 544 C CA . VAL A 1 64 ? -35.213 -69.146 -9.824 1.000 24.102 64 VAL A CA 1
ATOM 545 C C . VAL A 1 64 ? -36.253 -69.589 -8.786 1.000 23.814 64 VAL A C 1
ATOM 546 O O . VAL A 1 64 ? -36.237 -69.091 -7.693 1.000 23.725 64 VAL A O 1
ATOM 550 N N . SER A 1 65 ? -37.064 -70.592 -9.124 1.000 26.372 65 SER A N 1
ATOM 551 C CA . SER A 1 65 ? -38.016 -71.253 -8.203 1.000 30.437 65 SER A CA 1
ATOM 552 C C . SER A 1 65 ? -37.243 -72.119 -7.215 1.000 30.052 65 SER A C 1
ATOM 553 O O . SER A 1 65 ? -36.058 -72.477 -7.498 1.000 25.086 65 SER A O 1
ATOM 556 N N . ASP A 1 66 ? -37.915 -72.580 -6.158 1.000 25.658 66 ASP A N 1
ATOM 557 C CA . ASP A 1 66 ? -37.282 -73.498 -5.191 1.000 25.913 66 ASP A CA 1
ATOM 558 C C . ASP A 1 66 ? -36.857 -74.767 -5.928 1.000 24.253 66 ASP A C 1
ATOM 559 O O . ASP A 1 66 ? -35.772 -75.269 -5.624 1.000 25.379 66 ASP A O 1
ATOM 564 N N . GLU A 1 67 ? -37.724 -75.308 -6.776 1.000 26.204 67 GLU A N 1
ATOM 565 C CA . GLU A 1 67 ? -37.449 -76.559 -7.513 1.000 25.277 67 GLU A CA 1
ATOM 566 C C . GLU A 1 67 ? -36.226 -76.365 -8.426 1.000 26.109 67 GLU A C 1
ATOM 567 O O . GLU A 1 67 ? -35.336 -77.221 -8.416 1.000 25.418 67 GLU A O 1
ATOM 573 N N . GLU A 1 68 ? -36.163 -75.240 -9.141 1.000 25.314 68 GLU A N 1
ATOM 574 C CA . GLU A 1 68 ? -35.021 -74.958 -10.030 1.000 28.188 68 GLU A CA 1
ATOM 575 C C . GLU A 1 68 ? -33.754 -74.806 -9.198 1.000 22.888 68 GLU A C 1
ATOM 576 O O . GLU A 1 68 ? -32.704 -75.330 -9.572 1.000 22.605 68 GLU A O 1
ATOM 582 N N . PHE A 1 69 ? -33.848 -74.084 -8.103 1.000 22.040 69 PHE A N 1
ATOM 583 C CA . PHE A 1 69 ? -32.714 -73.867 -7.192 1.000 22.435 69 PHE A CA 1
ATOM 584 C C . PHE A 1 69 ? -32.129 -75.225 -6.795 1.000 24.595 69 PHE A C 1
ATOM 585 O O . PHE A 1 69 ? -30.929 -75.469 -6.869 1.000 20.836 69 PHE A O 1
ATOM 593 N N . ASP A 1 70 ? -33.003 -76.127 -6.297 1.000 23.802 70 ASP A N 1
ATOM 594 C CA . ASP A 1 70 ? -32.574 -77.466 -5.847 1.000 23.219 70 ASP A CA 1
ATOM 595 C C . ASP A 1 70 ? -31.933 -78.235 -6.989 1.000 21.118 70 ASP A C 1
ATOM 596 O O . ASP A 1 70 ? -30.936 -78.888 -6.721 1.000 21.803 70 ASP A O 1
ATOM 601 N N . THR A 1 71 ? -32.526 -78.199 -8.192 1.000 22.776 71 THR A N 1
ATOM 602 C CA . THR A 1 71 ? -32.037 -78.970 -9.351 1.000 21.646 71 THR A CA 1
ATOM 603 C C . THR A 1 71 ? -30.653 -78.446 -9.758 1.000 22.937 71 THR A C 1
ATOM 604 O O . THR A 1 71 ? -29.705 -79.238 -9.884 1.000 23.804 71 THR A O 1
ATOM 608 N N . ILE A 1 72 ? -30.528 -77.124 -9.813 1.000 22.936 72 ILE A N 1
ATOM 609 C CA . ILE A 1 72 ? -29.216 -76.517 -10.224 1.000 20.553 72 ILE A CA 1
ATOM 610 C C . ILE A 1 72 ? -28.163 -76.773 -9.156 1.000 19.622 72 ILE A C 1
ATOM 611 O O . ILE A 1 72 ? -27.008 -77.183 -9.457 1.000 21.024 72 ILE A O 1
ATOM 616 N N . PHE A 1 73 ? -28.498 -76.564 -7.895 1.000 20.441 73 PHE A N 1
ATOM 617 C CA . PHE A 1 73 ? -27.557 -76.759 -6.781 1.000 21.340 73 PHE A CA 1
ATOM 618 C C . PHE A 1 73 ? -27.053 -78.210 -6.791 1.000 22.518 73 PHE A C 1
ATOM 619 O O . PHE A 1 73 ? -25.876 -78.429 -6.570 1.000 21.051 73 PHE A O 1
ATOM 627 N N . ALA A 1 74 ? -27.934 -79.188 -7.027 1.000 25.443 74 ALA A N 1
ATOM 628 C CA . ALA A 1 74 ? -27.560 -80.621 -7.063 1.000 25.005 74 ALA A CA 1
ATOM 629 C C . ALA A 1 74 ? -26.567 -80.871 -8.206 1.000 24.506 74 ALA A C 1
ATOM 630 O O . ALA A 1 74 ? -25.593 -81.611 -7.962 1.000 24.884 74 ALA A O 1
ATOM 632 N N . ARG A 1 75 ? -26.775 -80.262 -9.383 1.000 25.693 75 ARG A N 1
ATOM 633 C CA . ARG A 1 75 ? -25.809 -80.412 -10.529 1.000 23.290 75 ARG A CA 1
ATOM 634 C C . ARG A 1 75 ? -24.450 -79.839 -10.151 1.000 23.384 75 ARG A C 1
ATOM 635 O O . ARG A 1 75 ? -23.418 -80.439 -10.513 1.000 25.613 75 ARG A O 1
ATOM 643 N N . ILE A 1 76 ? -24.438 -78.707 -9.445 1.000 22.310 76 ILE A N 1
ATOM 644 C CA . ILE A 1 76 ? -23.171 -78.059 -9.002 1.000 23.622 76 ILE A CA 1
ATOM 645 C C . ILE A 1 76 ? -22.435 -79.000 -8.053 1.000 28.663 76 ILE A C 1
ATOM 646 O O . ILE A 1 76 ? -21.200 -79.160 -8.180 1.000 24.638 76 ILE A O 1
ATOM 651 N N . LYS A 1 77 ? -23.136 -79.582 -7.070 1.000 26.438 77 LYS A N 1
ATOM 652 C CA . LYS A 1 77 ? -22.460 -80.547 -6.163 1.000 30.280 77 LYS A CA 1
ATOM 653 C C . LYS A 1 77 ? -21.985 -81.778 -6.934 1.000 26.974 77 LYS A C 1
ATOM 654 O O . LYS A 1 77 ? -20.864 -82.202 -6.678 1.000 30.562 77 LYS A O 1
ATOM 660 N N . GLN A 1 78 ? -22.779 -82.308 -7.861 1.000 29.334 78 GLN A N 1
ATOM 661 C CA . GLN A 1 78 ? -22.430 -83.543 -8.620 1.000 32.021 78 GLN A CA 1
ATOM 662 C C . GLN A 1 78 ? -21.212 -83.254 -9.511 1.000 33.000 78 GLN A C 1
ATOM 663 O O . GLN A 1 78 ? -20.345 -84.150 -9.668 1.000 34.459 78 GLN A O 1
ATOM 669 N N . ALA A 1 79 ? -21.087 -82.025 -10.008 1.000 32.432 79 ALA A N 1
ATOM 670 C CA . ALA A 1 79 ? -19.976 -81.597 -10.888 1.000 34.296 79 ALA A CA 1
ATOM 671 C C . ALA A 1 79 ? -18.689 -81.368 -10.090 1.000 32.948 79 ALA A C 1
ATOM 672 O O . ALA A 1 79 ? -17.654 -81.149 -10.728 1.000 35.386 79 ALA A O 1
ATOM 674 N N . GLY A 1 80 ? -18.740 -81.333 -8.757 1.000 30.197 80 GLY A N 1
ATOM 675 C CA . GLY A 1 80 ? -17.569 -81.139 -7.880 1.000 29.835 80 GLY A CA 1
ATOM 676 C C . GLY A 1 80 ? -17.109 -79.694 -7.773 1.000 28.665 80 GLY A C 1
ATOM 677 O O . GLY A 1 80 ? -15.955 -79.446 -7.389 1.000 28.120 80 GLY A O 1
ATOM 678 N N . LEU A 1 81 ? -18.011 -78.734 -8.015 1.000 25.040 81 LEU A N 1
ATOM 679 C CA . LEU A 1 81 ? -17.683 -77.292 -7.967 1.000 26.396 81 LEU A CA 1
ATOM 680 C C . LEU A 1 81 ? -17.851 -76.731 -6.561 1.000 27.008 81 LEU A C 1
ATOM 681 O O . LEU A 1 81 ? -18.752 -77.206 -5.803 1.000 29.196 81 LEU A O 1
ATOM 686 N N . GLU A 1 82 ? -17.029 -75.752 -6.211 1.000 23.385 82 GLU A N 1
ATOM 687 C CA . GLU A 1 82 ? -17.159 -74.996 -4.954 1.000 26.511 82 GLU A CA 1
ATOM 688 C C . GLU A 1 82 ? -18.236 -73.927 -5.136 1.000 23.558 82 GLU A C 1
ATOM 689 O O . GLU A 1 82 ? -18.481 -73.463 -6.260 1.000 24.212 82 GLU A O 1
ATOM 695 N N . TYR A 1 83 ? -18.840 -73.540 -4.035 1.000 23.429 83 TYR A N 1
ATOM 696 C CA . TYR A 1 83 ? -19.828 -72.453 -3.968 1.000 21.737 83 TYR A CA 1
ATOM 697 C C . TYR A 1 83 ? -19.652 -71.756 -2.630 1.000 21.781 83 TYR A C 1
ATOM 698 O O . TYR A 1 83 ? -18.857 -72.249 -1.791 1.000 22.570 83 TYR A O 1
ATOM 707 N N . SER A 1 84 ? -20.351 -70.636 -2.436 1.000 20.284 84 SER A N 1
ATOM 708 C CA . SER A 1 84 ? -20.194 -69.824 -1.214 1.000 23.585 84 SER A CA 1
ATOM 709 C C . SER A 1 84 ? -21.501 -69.116 -0.902 1.000 23.489 84 SER A C 1
ATOM 710 O O . SER A 1 84 ? -22.341 -68.908 -1.790 1.000 21.411 84 SER A O 1
ATOM 713 N N . SER A 1 85 ? -21.630 -68.665 0.348 1.000 23.965 85 SER A N 1
ATOM 714 C CA . SER A 1 85 ? -22.809 -67.924 0.803 1.000 22.081 85 SER A CA 1
ATOM 715 C C . SER A 1 85 ? -22.658 -66.438 0.502 1.000 24.855 85 SER A C 1
ATOM 716 O O . SER A 1 85 ? -23.667 -65.745 0.493 1.000 23.125 85 SER A O 1
ATOM 719 N N . ASP A 1 86 ? -21.419 -65.978 0.275 1.000 25.126 86 ASP A N 1
ATOM 720 C CA . ASP A 1 86 ? -21.053 -64.554 0.147 1.000 22.665 86 ASP A CA 1
ATOM 721 C C . ASP A 1 86 ? -20.413 -64.264 -1.227 1.000 22.027 86 ASP A C 1
ATOM 722 O O . ASP A 1 86 ? -19.778 -65.125 -1.793 1.000 21.018 86 ASP A O 1
ATOM 727 N N . PRO A 1 87 ? -20.553 -63.048 -1.758 1.000 24.917 87 PRO A N 1
ATOM 728 C CA . PRO A 1 87 ? -20.052 -62.722 -3.103 1.000 23.487 87 PRO A CA 1
ATOM 729 C C . PRO A 1 87 ? -18.526 -62.817 -3.236 1.000 25.569 87 PRO A C 1
ATOM 730 O O . PRO A 1 87 ? -18.071 -63.069 -4.332 1.000 22.963 87 PRO A O 1
ATOM 734 N N . MET A 1 88 ? -17.773 -62.657 -2.142 1.000 24.311 88 MET A N 1
ATOM 735 C CA . MET A 1 88 ? -16.281 -62.743 -2.178 1.000 28.564 88 MET A CA 1
ATOM 736 C C . MET A 1 88 ? -15.791 -64.169 -1.959 1.000 25.541 88 MET A C 1
ATOM 737 O O . MET A 1 88 ? -14.564 -64.395 -2.001 1.000 23.885 88 MET A O 1
ATOM 742 N N . HIS A 1 89 ? -16.699 -65.142 -1.753 1.000 23.728 89 HIS A N 1
ATOM 743 C CA . HIS A 1 89 ? -16.365 -66.575 -1.605 1.000 23.215 89 HIS A CA 1
ATOM 744 C C . HIS A 1 89 ? -15.448 -66.812 -0.384 1.000 24.936 89 HIS A C 1
ATOM 745 O O . HIS A 1 89 ? -14.594 -67.687 -0.470 1.000 28.874 89 HIS A O 1
ATOM 752 N N . HIS A 1 90 ? -15.596 -66.017 0.667 1.000 29.440 90 HIS A N 1
ATOM 753 C CA . HIS A 1 90 ? -14.866 -66.233 1.949 1.000 32.752 90 HIS A CA 1
ATOM 754 C C . HIS A 1 90 ? -15.507 -67.406 2.716 1.000 33.041 90 HIS A C 1
ATOM 755 O O . HIS A 1 90 ? -14.778 -68.095 3.440 1.000 31.747 90 HIS A O 1
ATOM 762 N N . ASN A 1 91 ? -16.793 -67.667 2.533 1.000 28.714 91 ASN A N 1
ATOM 763 C CA . ASN A 1 91 ? -17.538 -68.742 3.264 1.000 28.001 91 ASN A CA 1
ATOM 764 C C . ASN A 1 91 ? -17.992 -69.844 2.301 1.000 26.847 91 ASN A C 1
ATOM 765 O O . ASN A 1 91 ? -19.160 -69.767 1.813 1.000 26.897 91 ASN A O 1
ATOM 770 N N . LYS A 1 92 ? -17.122 -70.813 2.024 1.000 26.557 92 LYS A N 1
ATOM 771 C CA . LYS A 1 92 ? -17.344 -71.875 1.032 1.000 25.580 92 LYS A CA 1
ATOM 772 C C . LYS A 1 92 ? -18.154 -73.035 1.618 1.000 31.973 92 LYS A C 1
ATOM 773 O O . LYS A 1 92 ? -18.152 -73.219 2.850 1.000 30.699 92 LYS A O 1
ATOM 779 N N . GLY A 1 93 ? -18.853 -73.757 0.764 1.000 29.049 93 GLY A N 1
ATOM 780 C CA . GLY A 1 93 ? -19.621 -74.967 1.128 1.000 30.194 93 GLY A CA 1
ATOM 781 C C . GLY A 1 93 ? -20.828 -74.642 1.985 1.000 31.241 93 GLY A C 1
ATOM 782 O O . GLY A 1 93 ? -21.261 -75.518 2.754 1.000 31.670 93 GLY A O 1
ATOM 783 N N . GLU A 1 94 ? -21.383 -73.439 1.879 1.000 27.463 94 GLU A N 1
ATOM 784 C CA . GLU A 1 94 ? -22.633 -73.068 2.579 1.000 31.333 94 GLU A CA 1
ATOM 785 C C . GLU A 1 94 ? -23.430 -72.105 1.705 1.000 30.497 94 GLU A C 1
ATOM 786 O O . GLU A 1 94 ? -22.839 -71.455 0.806 1.000 28.197 94 GLU A O 1
ATOM 792 N N . ILE A 1 95 ? -24.735 -72.020 1.950 1.000 26.889 95 ILE A N 1
ATOM 793 C CA . ILE A 1 95 ? -25.615 -71.051 1.237 1.000 24.000 95 ILE A CA 1
ATOM 794 C C . ILE A 1 95 ? -26.050 -69.955 2.192 1.000 26.359 95 ILE A C 1
ATOM 795 O O . ILE A 1 95 ? -25.902 -70.125 3.445 1.000 28.828 95 ILE A O 1
ATOM 800 N N . ASN A 1 96 ? -26.583 -68.866 1.660 1.000 21.969 96 ASN A N 1
ATOM 801 C CA . ASN A 1 96 ? -27.133 -67.780 2.477 1.000 25.984 96 ASN A CA 1
ATOM 802 C C . ASN A 1 96 ? -28.643 -67.996 2.547 1.000 26.715 96 ASN A C 1
ATOM 803 O O . ASN A 1 96 ? -29.221 -68.767 1.691 1.000 23.735 96 ASN A O 1
ATOM 808 N N . HIS A 1 97 ? -29.241 -67.391 3.567 1.000 28.824 97 HIS A N 1
ATOM 809 C CA . HIS A 1 97 ? -30.714 -67.391 3.754 1.000 31.607 97 HIS A CA 1
ATOM 810 C C . HIS A 1 97 ? -31.215 -65.938 3.803 1.000 34.941 97 HIS A C 1
ATOM 811 O O . HIS A 1 97 ? -32.028 -65.618 4.672 1.000 36.288 97 HIS A O 1
ATOM 818 N N . ARG A 1 98 ? -30.777 -65.090 2.868 1.000 36.708 98 ARG A N 1
ATOM 819 C CA . ARG A 1 98 ? -31.117 -63.642 2.915 1.000 39.949 98 ARG A CA 1
ATOM 820 C C . ARG A 1 98 ? -32.404 -63.354 2.134 1.000 42.112 98 ARG A C 1
ATOM 821 O O . ARG A 1 98 ? -32.837 -64.205 1.344 1.000 37.509 98 ARG A O 1
ATOM 829 N N . LYS A 1 99 ? -33.041 -62.219 2.447 1.000 46.346 99 LYS A N 1
ATOM 830 C CA . LYS A 1 99 ? -34.264 -61.692 1.788 1.000 48.808 99 LYS A CA 1
ATOM 831 C C . LYS A 1 99 ? -35.407 -62.720 1.834 1.000 47.191 99 LYS A C 1
ATOM 832 O O . LYS A 1 99 ? -36.143 -62.821 0.832 1.000 47.436 99 LYS A O 1
ATOM 838 N N . GLY A 1 100 ? -35.531 -63.467 2.936 1.000 46.023 100 GLY A N 1
ATOM 839 C CA . GLY A 1 100 ? -36.561 -64.504 3.126 1.000 47.029 100 GLY A CA 1
ATOM 840 C C . GLY A 1 100 ? -36.419 -65.649 2.134 1.000 47.796 100 GLY A C 1
ATOM 841 O O . GLY A 1 100 ? -37.403 -66.401 1.956 1.000 42.628 100 GLY A O 1
ATOM 842 N N . GLY A 1 101 ? -35.245 -65.780 1.508 1.000 38.202 101 GLY A N 1
ATOM 843 C CA . GLY A 1 101 ? -34.984 -66.805 0.479 1.000 38.145 101 GLY A CA 1
ATOM 844 C C . GLY A 1 101 ? -33.743 -67.633 0.770 1.000 32.667 101 GLY A C 1
ATOM 845 O O . GLY A 1 101 ? -33.365 -67.898 1.969 1.000 28.616 101 GLY A O 1
ATOM 846 N N . ARG A 1 102 ? -33.154 -68.146 -0.311 1.000 24.992 102 ARG A N 1
ATOM 847 C CA . ARG A 1 102 ? -31.917 -68.926 -0.278 1.000 22.318 102 ARG A CA 1
ATOM 848 C C . ARG A 1 102 ? -31.090 -68.354 -1.437 1.000 20.324 102 ARG A C 1
ATOM 849 O O . ARG A 1 102 ? -31.680 -67.908 -2.419 1.000 22.642 102 ARG A O 1
ATOM 857 N N . GLY A 1 103 ? -29.792 -68.326 -1.239 1.000 21.981 103 GLY A N 1
ATOM 858 C CA . GLY A 1 103 ? -28.891 -67.805 -2.275 1.000 22.704 103 GLY A CA 1
ATOM 859 C C . GLY A 1 103 ? -27.544 -68.446 -2.170 1.000 20.899 103 GLY A C 1
ATOM 860 O O . GLY A 1 103 ? -27.113 -68.870 -1.076 1.000 23.000 103 GLY A O 1
ATOM 861 N N . PHE A 1 104 ? -26.807 -68.481 -3.286 1.000 18.419 104 PHE A N 1
ATOM 862 C CA . PHE A 1 104 ? -25.391 -68.857 -3.187 1.000 19.073 104 PHE A CA 1
ATOM 863 C C . PHE A 1 104 ? -24.705 -68.343 -4.462 1.000 18.036 104 PHE A C 1
ATOM 864 O O . PHE A 1 104 ? -25.393 -67.938 -5.427 1.000 18.109 104 PHE A O 1
ATOM 872 N N . TYR A 1 105 ? -23.394 -68.393 -4.416 1.000 17.333 105 TYR A N 1
ATOM 873 C CA . TYR A 1 105 ? -22.509 -67.918 -5.511 1.000 19.128 105 TYR A CA 1
A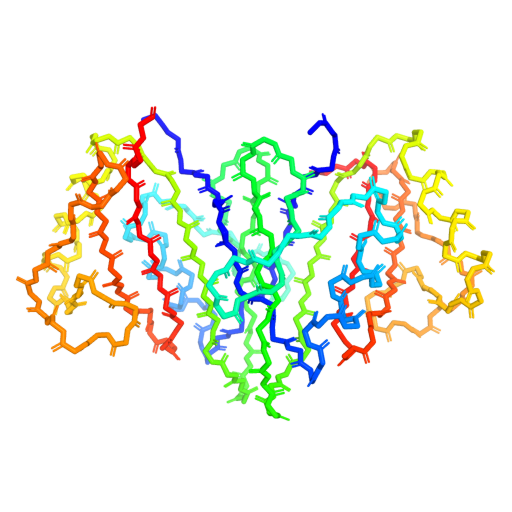TOM 874 C C . TYR A 1 105 ? -21.636 -69.060 -5.962 1.000 18.370 105 TYR A C 1
ATOM 875 O O . TYR A 1 105 ? -21.188 -69.902 -5.156 1.000 19.178 105 TYR A O 1
ATOM 884 N N . PHE A 1 106 ? -21.325 -69.100 -7.263 1.000 17.108 106 PHE A N 1
ATOM 885 C CA . PHE A 1 106 ? -20.359 -70.091 -7.753 1.000 17.521 106 PHE A CA 1
ATOM 886 C C . PHE A 1 106 ? -19.706 -69.483 -8.980 1.000 16.766 106 PHE A C 1
ATOM 887 O O . PHE A 1 106 ? -20.397 -68.722 -9.713 1.000 16.804 106 PHE A O 1
ATOM 895 N N . TYR A 1 107 ? -18.430 -69.818 -9.189 1.000 17.687 107 TYR A N 1
ATOM 896 C CA . TYR A 1 107 ? -17.697 -69.301 -10.375 1.000 16.306 107 TYR A CA 1
ATOM 897 C C . TYR A 1 107 ? -17.947 -70.194 -11.581 1.000 16.711 107 TYR A C 1
ATOM 898 O O . TYR A 1 107 ? -17.975 -71.436 -11.473 1.000 17.649 107 TYR A O 1
ATOM 907 N N . ASP A 1 108 ? -17.974 -69.578 -12.758 1.000 15.477 108 ASP A N 1
ATOM 908 C CA . ASP A 1 108 ? -17.917 -70.317 -14.040 1.000 16.421 108 ASP A CA 1
ATOM 909 C C . ASP A 1 108 ? -16.446 -70.591 -14.363 1.000 16.116 108 ASP A C 1
ATOM 910 O O . ASP A 1 108 ? -15.546 -70.249 -13.597 1.000 17.471 108 ASP A O 1
ATOM 915 N N . PRO A 1 109 ? -16.170 -71.265 -15.486 1.000 16.555 109 PRO A N 1
ATOM 916 C CA . PRO A 1 109 ? -14.793 -71.655 -15.789 1.000 16.785 109 PRO A CA 1
ATOM 917 C C . PRO A 1 109 ? -13.834 -70.467 -16.007 1.000 18.302 109 PRO A C 1
ATOM 918 O O . PRO A 1 109 ? -12.625 -70.677 -15.997 1.000 18.917 109 PRO A O 1
ATOM 922 N N . ASN A 1 110 ? -14.386 -69.272 -16.264 1.000 18.009 110 ASN A N 1
ATOM 923 C CA . ASN A 1 110 ? -13.613 -68.048 -16.534 1.000 17.619 110 ASN A CA 1
ATOM 924 C C . ASN A 1 110 ? -13.431 -67.259 -15.251 1.000 17.349 110 ASN A C 1
ATOM 925 O O . ASN A 1 110 ? -12.769 -66.180 -15.274 1.000 19.311 110 ASN A O 1
ATOM 930 N N . GLY A 1 111 ? -14.089 -67.670 -14.170 1.000 17.159 111 GLY A N 1
ATOM 931 C CA . GLY A 1 111 ? -14.110 -66.864 -12.946 1.000 17.648 111 GLY A CA 1
ATOM 932 C C . GLY A 1 111 ? -15.216 -65.830 -12.927 1.000 16.672 111 GLY A C 1
ATOM 933 O O . GLY A 1 111 ? -15.191 -64.952 -12.043 1.000 17.850 111 GLY A O 1
ATOM 934 N N . HIS A 1 112 ? -16.214 -65.886 -13.813 1.000 16.555 112 HIS A N 1
ATOM 935 C CA . HIS A 1 112 ? -17.421 -65.031 -13.681 1.000 15.406 112 HIS A CA 1
ATOM 936 C C . HIS A 1 112 ? -18.192 -65.498 -12.442 1.000 16.098 112 HIS A C 1
ATOM 937 O O . HIS A 1 112 ? -18.284 -66.701 -12.184 1.000 15.934 112 HIS A O 1
ATOM 944 N N . ASN A 1 113 ? -18.728 -64.552 -11.687 1.000 14.872 113 ASN A N 1
ATOM 945 C CA . ASN A 1 113 ? -19.404 -64.858 -10.411 1.000 17.014 113 ASN A CA 1
ATOM 946 C C . ASN A 1 113 ? -20.873 -65.050 -10.743 1.000 17.861 113 ASN A C 1
ATOM 947 O O . ASN A 1 113 ? -21.581 -64.038 -11.113 1.000 21.299 113 ASN A O 1
ATOM 952 N N . LEU A 1 114 ? -21.364 -66.278 -10.646 1.000 17.307 114 LEU A N 1
ATOM 953 C CA . LEU A 1 114 ? -22.780 -66.565 -10.854 1.000 16.458 114 LEU A CA 1
ATOM 954 C C . LEU A 1 114 ? -23.500 -66.694 -9.499 1.000 19.850 114 LEU A C 1
ATOM 955 O O . LEU A 1 114 ? -23.030 -67.371 -8.612 1.000 21.686 114 LEU A O 1
ATOM 960 N N . GLU A 1 115 ? -24.624 -66.011 -9.382 1.000 18.974 115 GLU A N 1
ATOM 961 C CA . GLU A 1 115 ? -25.413 -65.973 -8.127 1.000 18.328 1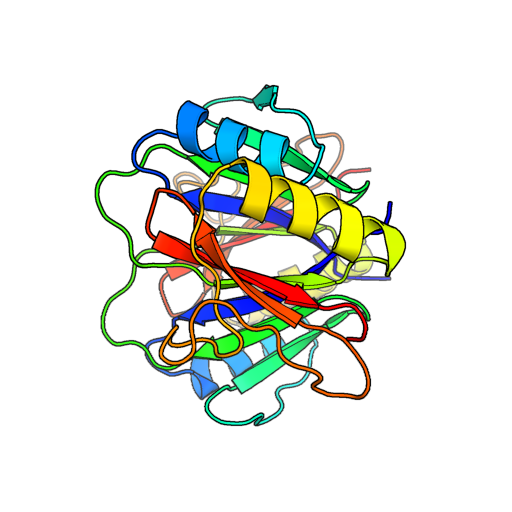15 GLU A CA 1
ATOM 962 C C . GLU A 1 115 ? -26.784 -66.577 -8.448 1.000 20.668 115 GLU A C 1
ATOM 963 O O . GLU A 1 115 ? -27.409 -66.194 -9.480 1.000 19.220 115 GLU A O 1
ATOM 969 N N . LEU A 1 116 ? -27.278 -67.457 -7.579 1.000 19.719 116 LEU A N 1
ATOM 970 C CA . LEU A 1 116 ? -28.659 -67.973 -7.654 1.000 22.730 116 LEU A CA 1
ATOM 971 C C . LEU A 1 116 ? -29.391 -67.457 -6.424 1.000 23.365 116 LEU A C 1
ATOM 972 O O . LEU A 1 116 ? -28.782 -67.493 -5.335 1.000 23.849 116 LEU A O 1
ATOM 977 N N . LEU A 1 117 ? -30.650 -67.067 -6.589 1.000 22.862 117 LEU A N 1
ATOM 978 C CA . LEU A 1 117 ? -31.481 -66.605 -5.453 1.000 25.735 117 LEU A CA 1
ATOM 979 C C . LEU A 1 117 ? -32.937 -67.030 -5.690 1.000 26.785 117 LEU A C 1
ATOM 980 O O . LEU A 1 117 ? -33.414 -67.060 -6.846 1.000 21.982 117 LEU A O 1
ATOM 985 N N . THR A 1 118 ? -33.634 -67.380 -4.610 1.000 27.257 118 THR A N 1
ATOM 986 C CA . THR A 1 118 ? -35.095 -67.677 -4.661 1.000 28.989 118 THR A CA 1
ATOM 987 C C . THR A 1 118 ? -35.919 -66.463 -4.227 1.000 38.783 118 THR A C 1
ATOM 988 O O . THR A 1 118 ? -37.072 -66.375 -4.650 1.000 38.978 118 THR A O 1
ATOM 992 N N . LEU A 1 119 ? -35.369 -65.576 -3.400 1.000 46.454 119 LEU A N 1
ATOM 993 C CA . LEU A 1 119 ? -36.078 -64.345 -2.956 1.000 64.081 119 LEU A CA 1
ATOM 994 C C . LEU A 1 119 ? -37.426 -64.728 -2.325 1.000 77.809 119 LEU A C 1
ATOM 995 O O . LEU A 1 119 ? -37.397 -65.508 -1.347 1.000 93.518 119 LEU A O 1
ATOM 1000 N N . SER A 1 120 ? -38.542 -64.199 -2.847 1.000 86.494 120 SER A N 1
ATOM 1001 C CA . SER A 1 120 ? -39.927 -64.366 -2.326 1.000 93.622 120 SER A CA 1
ATOM 1002 C C . SER A 1 120 ? -40.895 -63.515 -3.166 1.000 102.382 120 SER A C 1
ATOM 1003 O O . SER A 1 120 ? -41.928 -63.048 -2.671 1.000 101.465 120 SER A O 1
ATOM 1007 N N . MET B 1 1 ? -40.089 -73.122 -12.134 1.000 107.541 1 MET B N 1
ATOM 1008 C CA . MET B 1 1 ? -40.719 -72.453 -13.320 1.000 102.407 1 MET B CA 1
ATOM 1009 C C . MET B 1 1 ? -39.634 -71.887 -14.262 1.000 90.315 1 MET B C 1
ATOM 1010 O O . MET B 1 1 ? -39.419 -72.533 -15.323 1.000 88.049 1 MET B O 1
ATOM 1015 N N . THR B 1 2 ? -38.977 -70.755 -13.920 1.000 57.379 2 THR B N 1
ATOM 1016 C CA . THR B 1 2 ? -38.302 -69.867 -14.908 1.000 47.706 2 THR B CA 1
ATOM 1017 C C . THR B 1 2 ? -37.060 -69.166 -14.313 1.000 34.431 2 THR B C 1
ATOM 1018 O O . THR B 1 2 ? -37.114 -68.596 -13.224 1.000 41.109 2 THR B O 1
ATOM 1022 N N . ILE B 1 3 ? -35.961 -69.229 -15.045 1.000 33.995 3 ILE B N 1
ATOM 1023 C CA . ILE B 1 3 ? -34.677 -68.576 -14.677 1.000 30.057 3 ILE B CA 1
ATOM 1024 C C . ILE B 1 3 ? -34.757 -67.145 -15.236 1.000 30.819 3 ILE B C 1
ATOM 1025 O O . ILE B 1 3 ? -35.057 -66.976 -16.440 1.000 30.359 3 ILE B O 1
ATOM 1030 N N . SER B 1 4 ? -34.582 -66.138 -14.397 1.000 25.440 4 SER B N 1
ATOM 1031 C CA . SER B 1 4 ? -34.613 -64.744 -14.893 1.000 26.043 4 SER B CA 1
ATOM 1032 C C . SER B 1 4 ? -33.367 -64.034 -14.369 1.000 24.051 4 SER B C 1
ATOM 1033 O O . SER B 1 4 ? -32.958 -64.307 -13.259 1.000 22.411 4 SER B O 1
ATOM 1036 N N . LEU B 1 5 ? -32.776 -63.155 -15.168 1.000 23.077 5 LEU B N 1
ATOM 1037 C CA . LEU B 1 5 ? -31.653 -62.316 -14.668 1.000 22.141 5 LEU B CA 1
ATOM 1038 C C . LEU B 1 5 ? -32.182 -61.193 -13.783 1.000 23.379 5 LEU B C 1
ATOM 1039 O O . LEU B 1 5 ? -32.953 -60.363 -14.283 1.000 25.281 5 LEU B O 1
ATOM 1044 N N . ASN B 1 6 ? -31.773 -61.173 -12.512 1.000 20.021 6 ASN B N 1
ATOM 1045 C CA . ASN B 1 6 ? -32.334 -60.281 -11.451 1.000 22.085 6 ASN B CA 1
ATOM 1046 C C . ASN B 1 6 ? -31.421 -59.055 -11.279 1.000 21.501 6 ASN B C 1
ATOM 1047 O O . ASN B 1 6 ? -31.901 -57.927 -11.117 1.000 23.811 6 ASN B O 1
ATOM 1052 N N . HIS B 1 7 ? -30.115 -59.281 -11.290 1.000 20.321 7 HIS B N 1
ATOM 1053 C CA A HIS B 1 7 ? -29.071 -58.228 -11.141 0.500 20.319 7 HIS B CA 1
ATOM 1054 C CA C HIS B 1 7 ? -29.161 -58.146 -11.337 0.500 21.962 7 HIS B CA 1
ATOM 1055 C C . HIS B 1 7 ? -27.905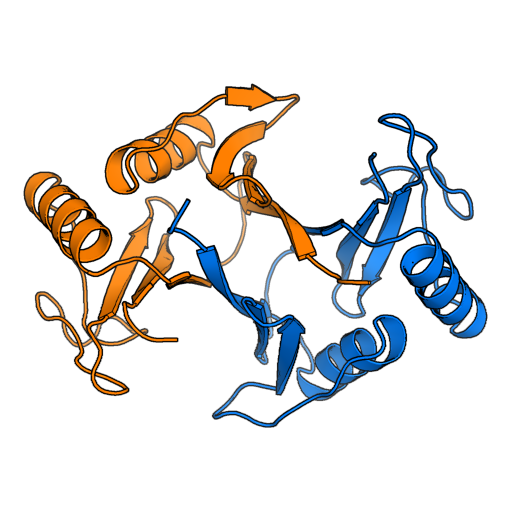 -58.562 -12.081 1.000 20.655 7 HIS B C 1
ATOM 1056 O O A HIS B 1 7 ? -27.662 -59.758 -12.362 0.500 19.578 7 HIS B O 1
ATOM 1057 O O B HIS B 1 7 ? -27.432 -59.720 -11.930 0.500 17.841 7 HIS B O 1
ATOM 1070 N N . THR B 1 8 ? -27.179 -57.541 -12.532 1.000 18.330 8 THR B N 1
ATOM 1071 C CA . THR B 1 8 ? -25.815 -57.724 -13.081 1.000 19.518 8 THR B CA 1
ATOM 1072 C C . THR B 1 8 ? -25.003 -56.491 -12.713 1.000 19.724 8 THR B C 1
ATOM 1073 O O . THR B 1 8 ? -25.587 -55.424 -12.563 1.000 19.336 8 THR B O 1
ATOM 1077 N N . ILE B 1 9 ? -23.732 -56.697 -12.437 1.000 20.825 9 ILE B N 1
ATOM 1078 C CA . ILE B 1 9 ? -22.823 -55.581 -12.070 1.000 21.333 9 ILE B CA 1
ATOM 1079 C C . ILE B 1 9 ? -22.185 -54.995 -13.329 1.000 19.764 9 ILE B C 1
ATOM 1080 O O . ILE B 1 9 ? -21.507 -55.705 -14.106 1.000 23.060 9 ILE B O 1
ATOM 1085 N N . VAL B 1 10 ? -22.366 -53.698 -13.511 1.000 18.748 10 VAL B N 1
ATOM 1086 C CA . VAL B 1 10 ? -21.795 -52.938 -14.638 1.000 17.556 10 VAL B CA 1
ATOM 1087 C C . VAL B 1 10 ? -20.610 -52.193 -14.050 1.000 19.176 10 VAL B C 1
ATOM 1088 O O . VAL B 1 10 ? -20.785 -51.317 -13.202 1.000 17.509 10 VAL B O 1
ATOM 1092 N N . PRO B 1 11 ? -19.376 -52.495 -14.482 1.000 19.224 11 PRO B N 1
ATOM 1093 C CA . PRO B 1 11 ? -18.225 -51.786 -13.958 1.000 17.117 11 PRO B CA 1
ATOM 1094 C C . PRO B 1 11 ? -18.170 -50.386 -14.550 1.000 17.433 11 PRO B C 1
ATOM 1095 O O . PRO B 1 11 ? -18.512 -50.155 -15.716 1.000 17.442 11 PRO B O 1
ATOM 1099 N N . ALA B 1 12 ? -17.742 -49.425 -13.747 1.000 17.795 12 ALA B N 1
ATOM 1100 C CA . ALA B 1 12 ? -17.686 -48.026 -14.172 1.000 16.988 12 ALA B CA 1
ATOM 1101 C C . ALA B 1 12 ? -16.518 -47.337 -13.504 1.000 18.513 12 ALA B C 1
ATOM 1102 O O . ALA B 1 12 ? -16.318 -47.548 -12.292 1.000 19.345 12 ALA B O 1
ATOM 1104 N N . HIS B 1 13 ? -15.890 -46.408 -14.203 1.000 18.252 13 HIS B N 1
ATOM 1105 C CA . HIS B 1 13 ? -14.887 -45.529 -13.563 1.000 18.542 13 HIS B CA 1
ATOM 1106 C C . HIS B 1 13 ? -15.540 -44.630 -12.517 1.000 19.631 13 HIS B C 1
ATOM 1107 O O . HIS B 1 13 ? -14.912 -44.435 -11.468 1.000 20.651 13 HIS B O 1
ATOM 1114 N N . ASN B 1 14 ? -16.774 -44.215 -12.743 1.000 17.595 14 ASN B N 1
ATOM 1115 C CA . ASN B 1 14 ? -17.523 -43.311 -11.844 1.000 18.346 14 ASN B CA 1
ATOM 1116 C C . ASN B 1 14 ? -18.956 -43.856 -11.794 1.000 16.972 14 ASN B C 1
ATOM 1117 O O . ASN B 1 14 ? -19.693 -43.635 -12.768 1.000 18.021 14 ASN B O 1
ATOM 1122 N N . LYS B 1 15 ? -19.306 -44.584 -10.744 1.000 17.781 15 LYS B N 1
ATOM 1123 C CA . LYS B 1 15 ? -20.580 -45.325 -10.726 1.000 18.424 15 LYS B CA 1
ATOM 1124 C C . LYS B 1 15 ? -21.751 -44.345 -10.737 1.000 19.050 15 LYS B C 1
ATOM 1125 O O . LYS B 1 15 ? -22.736 -44.642 -11.390 1.000 18.143 15 LYS B O 1
ATOM 1131 N N . GLU B 1 16 ? -21.640 -43.195 -10.071 1.000 19.459 16 GLU B N 1
ATOM 1132 C CA . GLU B 1 16 ? -22.773 -42.240 -10.078 1.000 20.249 16 GLU B CA 1
ATOM 1133 C C . GLU B 1 16 ? -22.938 -41.624 -11.461 1.000 19.014 16 GLU B C 1
ATOM 1134 O O . GLU B 1 16 ? -24.070 -41.570 -11.977 1.000 21.313 16 GLU B O 1
ATOM 1140 N N . ALA B 1 17 ? -21.856 -41.234 -12.107 1.000 18.363 17 ALA B N 1
ATOM 1141 C CA . ALA B 1 17 ? -21.953 -40.615 -13.427 1.000 18.365 17 ALA B CA 1
ATOM 1142 C C . ALA B 1 17 ? -22.529 -41.627 -14.407 1.000 19.473 17 ALA B C 1
ATOM 1143 O O . ALA B 1 17 ? -23.361 -41.271 -15.244 1.000 18.382 17 ALA B O 1
ATOM 1145 N N . SER B 1 18 ? -22.071 -42.872 -14.329 1.000 18.104 18 SER B N 1
ATOM 1146 C CA . SER B 1 18 ? -22.530 -43.915 -15.261 1.000 17.653 18 SER B CA 1
ATOM 1147 C C . SER B 1 18 ? -24.005 -44.257 -15.031 1.000 18.002 18 SER B C 1
ATOM 1148 O O . SER B 1 18 ? -24.734 -44.408 -16.018 1.000 17.586 18 SER B O 1
ATOM 1151 N N . ALA B 1 19 ? -24.430 -44.404 -13.785 1.000 17.946 19 ALA B N 1
ATOM 1152 C CA . ALA B 1 19 ? -25.830 -44.722 -13.458 1.000 20.027 19 ALA B CA 1
ATOM 1153 C C . ALA B 1 19 ? -26.741 -43.565 -13.889 1.000 20.229 19 ALA B C 1
ATOM 1154 O O . ALA B 1 19 ? -27.815 -43.827 -14.494 1.000 20.881 19 ALA B O 1
ATOM 1156 N N . GLN B 1 20 ? -26.282 -42.327 -13.678 1.000 20.610 20 GLN B N 1
ATOM 1157 C CA . GLN B 1 20 ? -27.081 -41.130 -14.069 1.000 20.818 20 GLN B CA 1
ATOM 1158 C C . GLN B 1 20 ? -27.195 -41.060 -15.581 1.000 20.515 20 GLN B C 1
ATOM 1159 O O . GLN B 1 20 ? -28.310 -40.704 -16.066 1.000 23.195 20 GLN B O 1
ATOM 1165 N N . PHE B 1 21 ? -26.112 -41.355 -16.307 1.000 19.526 21 PHE B N 1
ATOM 1166 C CA . PHE B 1 21 ? -26.118 -41.359 -17.790 1.000 19.312 21 PHE B CA 1
ATOM 1167 C C . PHE B 1 21 ? -27.185 -42.358 -18.245 1.000 20.528 21 PHE B C 1
ATOM 1168 O O . PHE B 1 21 ? -28.042 -42.041 -19.116 1.000 21.036 21 PHE B O 1
ATOM 1176 N N . PHE B 1 22 ? -27.150 -43.555 -17.671 1.000 19.310 22 PHE B N 1
ATOM 1177 C CA . PHE B 1 22 ? -28.045 -44.661 -18.116 1.000 21.296 22 PHE B CA 1
ATOM 1178 C C . PHE B 1 22 ? -29.497 -44.304 -17.777 1.000 19.761 22 PHE B C 1
ATOM 1179 O O . PHE B 1 22 ? -30.379 -44.382 -18.629 1.000 22.945 22 PHE B O 1
ATOM 1187 N N . ALA B 1 23 ? -29.727 -43.858 -16.554 1.000 19.990 23 ALA B N 1
ATOM 1188 C CA . ALA B 1 23 ? -31.081 -43.499 -16.078 1.000 22.759 23 ALA B CA 1
ATOM 1189 C C . ALA B 1 23 ? -31.624 -42.332 -16.920 1.000 23.017 23 ALA B C 1
ATOM 1190 O O . ALA B 1 23 ? -32.854 -42.347 -17.227 1.000 23.014 23 ALA B O 1
ATOM 1192 N N . GLN B 1 24 ? -30.796 -41.315 -17.208 1.000 22.393 24 GLN B N 1
ATOM 1193 C CA . GLN B 1 24 ? -31.276 -40.135 -17.976 1.000 24.910 24 GLN B CA 1
ATOM 1194 C C . GLN B 1 24 ? -31.690 -40.591 -19.381 1.000 25.827 24 GLN B C 1
ATOM 1195 O O . GLN B 1 24 ? -32.814 -40.276 -19.820 1.000 23.883 24 GLN B O 1
ATOM 1201 N N . ILE B 1 25 ? -30.851 -41.362 -20.065 1.000 22.067 25 ILE B N 1
ATOM 1202 C CA . ILE B 1 25 ? -31.128 -41.766 -21.469 1.000 21.253 25 ILE B CA 1
ATOM 1203 C C . ILE B 1 25 ? -32.336 -42.732 -21.515 1.000 22.110 25 ILE B C 1
ATOM 1204 O O . ILE B 1 25 ? -33.149 -42.593 -22.440 1.000 22.554 25 ILE B O 1
ATOM 1209 N N . PHE B 1 26 ? -32.471 -43.662 -20.561 1.000 21.014 26 PHE B N 1
ATOM 1210 C CA . PHE B 1 26 ? -33.552 -44.696 -20.572 1.000 20.913 26 PHE B CA 1
ATOM 1211 C C . PHE B 1 26 ? -34.819 -44.230 -19.852 1.000 23.150 26 PHE B C 1
ATOM 1212 O O . PHE B 1 26 ? -35.808 -44.987 -19.864 1.000 25.480 26 PHE B O 1
ATOM 1220 N N . GLY B 1 27 ? -34.822 -43.058 -19.212 1.000 23.199 27 GLY B N 1
ATOM 1221 C CA . GLY B 1 27 ? -35.984 -42.557 -18.456 1.000 24.567 27 GLY B CA 1
ATOM 1222 C C . GLY B 1 27 ? -36.226 -43.328 -17.180 1.000 25.135 27 GLY B C 1
ATOM 1223 O O . GLY B 1 27 ? -37.392 -43.565 -16.857 1.000 25.356 27 GLY B O 1
ATOM 1224 N N . LEU B 1 28 ? -35.165 -43.703 -16.461 1.000 23.335 28 LEU B N 1
ATOM 1225 C CA . LEU B 1 28 ? -35.230 -44.523 -15.228 1.000 22.655 28 LEU B CA 1
ATOM 1226 C C . LEU B 1 28 ? -34.696 -43.699 -14.057 1.000 24.986 28 LEU B C 1
ATOM 1227 O O . LEU B 1 28 ? -34.407 -42.465 -14.221 1.000 25.040 28 LEU B O 1
ATOM 1232 N N . ASN B 1 29 ? -34.528 -44.334 -12.905 1.000 25.780 29 ASN B N 1
ATOM 1233 C CA A ASN B 1 29 ? -34.081 -43.662 -11.657 0.500 26.414 29 ASN B CA 1
ATOM 1234 C CA B ASN B 1 29 ? -34.106 -43.680 -11.645 0.500 28.947 29 ASN B CA 1
ATOM 1235 C C . ASN B 1 29 ? -32.865 -44.372 -11.051 1.000 27.522 29 ASN B C 1
ATOM 1236 O O . ASN B 1 29 ? -32.698 -45.610 -11.223 1.000 23.401 29 ASN B O 1
ATOM 1245 N N . VAL B 1 30 ? -32.030 -43.600 -10.371 1.000 26.688 30 VAL B N 1
ATOM 1246 C CA . VAL B 1 30 ? -30.841 -44.135 -9.659 1.000 23.822 30 VAL B CA 1
ATOM 1247 C C . VAL B 1 30 ? -31.142 -44.242 -8.175 1.000 24.828 30 VAL B C 1
ATOM 1248 O O . VAL B 1 30 ? -31.695 -43.278 -7.595 1.000 23.923 30 VAL B O 1
ATOM 1252 N N . SER B 1 31 ? -30.790 -45.367 -7.569 1.000 23.488 31 SER B N 1
ATOM 1253 C CA . SER B 1 31 ? -30.801 -45.559 -6.104 1.000 24.218 31 SER B CA 1
ATOM 1254 C C . SER B 1 31 ? -29.423 -45.968 -5.604 1.000 27.668 31 SER B C 1
ATOM 1255 O O . SER B 1 31 ? -28.819 -46.881 -6.176 1.000 27.670 31 SER B O 1
ATOM 1258 N N . SER B 1 32 ? -28.992 -45.394 -4.493 1.000 25.857 32 SER B N 1
ATOM 1259 C CA . SER B 1 32 ? -27.824 -45.869 -3.735 1.000 26.354 32 SER B CA 1
ATOM 1260 C C . SER B 1 32 ? -28.188 -47.129 -2.952 1.000 31.758 32 SER B C 1
ATOM 1261 O O . SER B 1 32 ? -29.052 -47.056 -2.066 1.000 30.180 32 SER B O 1
ATOM 1264 N N . VAL B 1 33 ? -27.566 -48.260 -3.299 1.000 28.522 33 VAL B N 1
ATOM 1265 C CA . VAL B 1 33 ? -27.854 -49.578 -2.672 1.000 30.111 33 VAL B CA 1
ATOM 1266 C C . VAL B 1 33 ? -26.501 -50.195 -2.335 1.000 32.876 33 VAL B C 1
ATOM 1267 O O . VAL B 1 33 ? -25.754 -50.580 -3.262 1.000 28.553 33 VAL B O 1
ATOM 1271 N N . GLY B 1 34 ? -26.166 -50.293 -1.052 1.000 30.674 34 GLY B N 1
ATOM 1272 C CA . GLY B 1 34 ? -24.843 -50.792 -0.651 1.000 31.170 34 GLY B CA 1
ATOM 1273 C C . GLY B 1 34 ? -23.757 -49.987 -1.328 1.000 30.848 34 GLY B C 1
ATOM 1274 O O . GLY B 1 34 ? -23.844 -48.755 -1.289 1.000 30.644 34 GLY B O 1
ATOM 1275 N N . HIS B 1 35 ? -22.803 -50.646 -1.984 1.000 30.063 35 HIS B N 1
ATOM 1276 C CA A HIS B 1 35 ? -21.695 -49.929 -2.677 0.500 29.742 35 HIS B CA 1
ATOM 127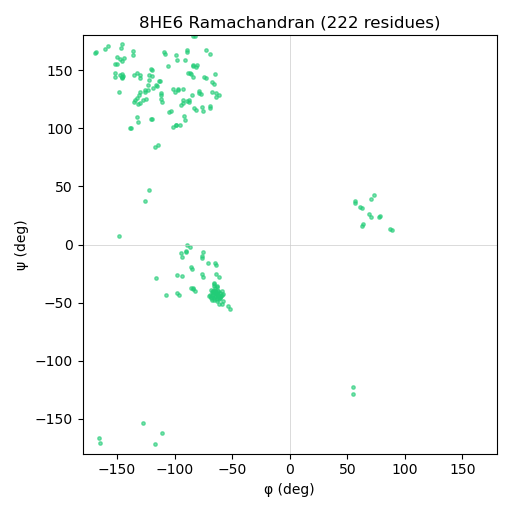7 C CA B HIS B 1 35 ? -21.671 -49.987 -2.683 0.500 30.747 35 HIS B CA 1
ATOM 1278 C C . HIS B 1 35 ? -22.029 -49.730 -4.159 1.000 26.603 35 HIS B C 1
ATOM 1279 O O . HIS B 1 35 ? -21.091 -49.421 -4.936 1.000 26.170 35 HIS B O 1
ATOM 1292 N N . PHE B 1 36 ? -23.284 -49.905 -4.553 1.000 23.021 36 PHE B N 1
ATOM 1293 C CA . PHE B 1 36 ? -23.707 -49.720 -5.972 1.000 22.022 36 PHE B CA 1
ATOM 1294 C C . PHE B 1 36 ? -24.482 -48.425 -6.162 1.000 23.088 36 PHE B C 1
ATOM 1295 O O . PHE B 1 36 ? -25.226 -47.997 -5.281 1.000 22.578 36 PHE B O 1
ATOM 1303 N N . ALA B 1 37 ? -24.445 -47.885 -7.379 1.000 20.827 37 ALA B N 1
ATOM 1304 C CA . ALA B 1 37 ? -25.482 -46.984 -7.907 1.000 21.385 37 ALA B CA 1
ATOM 1305 C C . ALA B 1 37 ? -26.387 -47.850 -8.782 1.000 21.821 37 ALA B C 1
ATOM 1306 O O . ALA B 1 37 ? -25.923 -48.271 -9.891 1.000 20.444 37 ALA B O 1
ATOM 1308 N N . ALA B 1 38 ? -27.563 -48.223 -8.265 1.000 19.376 38 ALA B N 1
ATOM 1309 C CA . ALA B 1 38 ? -28.475 -49.205 -8.860 1.000 19.845 38 ALA B CA 1
ATOM 1310 C C . ALA B 1 38 ? -29.511 -48.511 -9.747 1.000 20.432 38 ALA B C 1
ATOM 1311 O O . ALA B 1 38 ? -30.109 -47.495 -9.343 1.000 21.669 38 ALA B O 1
ATOM 1313 N N . VAL B 1 39 ? -29.735 -49.054 -10.955 1.000 20.765 39 VAL B N 1
ATOM 1314 C CA . VAL B 1 39 ? -30.812 -48.607 -11.863 1.000 19.614 39 VAL B CA 1
ATOM 1315 C C . VAL B 1 39 ? -31.756 -49.797 -12.120 1.000 20.570 39 VAL B C 1
ATOM 1316 O O . VAL B 1 39 ? -31.360 -50.765 -12.814 1.000 21.090 39 VAL B O 1
ATOM 1320 N N . ARG B 1 40 ? -32.949 -49.734 -11.552 1.000 23.138 40 ARG B N 1
ATOM 1321 C CA . ARG B 1 40 ? -34.024 -50.721 -11.835 1.000 24.441 40 ARG B CA 1
ATOM 1322 C C . ARG B 1 40 ? -34.495 -50.496 -13.265 1.000 21.620 40 ARG B C 1
ATOM 1323 O O . ARG B 1 40 ? -34.965 -49.388 -13.618 1.000 22.759 40 ARG B O 1
ATOM 1331 N N . VAL B 1 41 ? -34.330 -51.489 -14.114 1.000 20.760 41 VAL B N 1
ATOM 1332 C CA . VAL B 1 41 ? -34.702 -51.401 -15.537 1.000 22.407 41 VAL B CA 1
ATOM 1333 C C . VAL B 1 41 ? -36.198 -51.706 -15.722 1.000 24.454 41 VAL B C 1
ATOM 1334 O O . VAL B 1 41 ? -36.844 -51.092 -16.606 1.000 24.571 41 VAL B O 1
ATOM 1338 N N . ASN B 1 42 ? -36.697 -52.652 -14.944 1.000 24.770 42 ASN B N 1
ATOM 1339 C CA . ASN B 1 42 ? -38.076 -53.182 -15.071 1.000 25.588 42 ASN B CA 1
ATOM 1340 C C . ASN B 1 42 ? -38.383 -53.945 -13.789 1.000 28.232 42 ASN B C 1
ATOM 1341 O O . ASN B 1 42 ? -37.576 -53.910 -12.835 1.000 26.835 42 ASN B O 1
ATOM 1346 N N . ASP B 1 43 ? -39.503 -54.669 -13.732 1.000 32.539 43 ASP B N 1
ATOM 1347 C CA . ASP B 1 43 ? -39.911 -55.251 -12.426 1.000 36.762 43 ASP B CA 1
ATOM 1348 C C . ASP B 1 43 ? -39.034 -56.470 -12.098 1.000 34.676 43 ASP B C 1
ATOM 1349 O O . ASP B 1 43 ? -39.136 -56.928 -10.954 1.000 40.312 43 ASP B O 1
ATOM 1354 N N . THR B 1 44 ? -38.159 -56.927 -12.991 1.000 31.734 44 THR B N 1
ATOM 1355 C CA . THR B 1 44 ? -37.298 -58.108 -12.699 1.000 31.878 44 THR B CA 1
ATOM 1356 C C . THR B 1 44 ? -35.788 -57.795 -12.664 1.000 27.527 44 THR B C 1
ATOM 1357 O O . THR B 1 44 ? -35.096 -58.548 -11.983 1.000 26.129 44 THR B O 1
ATOM 1361 N N . LEU B 1 45 ? -35.300 -56.804 -13.400 1.000 25.984 45 LEU B N 1
ATOM 1362 C CA . LEU B 1 45 ? -33.838 -56.571 -13.589 1.000 24.700 45 LEU B CA 1
ATOM 1363 C C . LEU B 1 45 ? -33.383 -55.241 -12.986 1.000 22.595 45 LEU B C 1
ATOM 1364 O O . LEU B 1 45 ? -34.029 -54.168 -13.214 1.000 21.494 45 LEU B O 1
ATOM 1369 N N . THR B 1 46 ? -32.244 -55.281 -12.307 1.000 23.681 46 THR B N 1
ATOM 1370 C CA . THR B 1 46 ? -31.532 -54.076 -11.808 1.000 21.759 46 THR B CA 1
ATOM 1371 C C . THR B 1 46 ? -30.107 -54.125 -12.333 1.000 22.418 46 THR B C 1
ATOM 1372 O O . THR B 1 46 ? -29.443 -55.201 -12.202 1.000 20.338 46 THR B O 1
ATOM 1376 N N . LEU B 1 47 ? -29.633 -53.009 -12.873 1.000 20.434 47 LEU B N 1
ATOM 1377 C CA . LEU B 1 47 ? -28.198 -52.850 -13.221 1.000 20.442 47 LEU B CA 1
ATOM 1378 C C . LEU B 1 47 ? -27.480 -52.170 -12.051 1.000 21.111 47 LEU B C 1
ATOM 1379 O O . LEU B 1 47 ? -27.880 -51.048 -11.625 1.000 21.087 47 LEU B O 1
ATOM 1384 N N . ASP B 1 48 ? -26.485 -52.849 -11.489 1.000 20.507 48 ASP B N 1
ATOM 1385 C CA . ASP B 1 48 ? -25.715 -52.333 -10.334 1.000 20.918 48 ASP B CA 1
ATOM 1386 C C . ASP B 1 48 ? -24.403 -51.719 -10.816 1.000 19.893 48 ASP B C 1
ATOM 1387 O O . ASP B 1 48 ? -23.477 -52.499 -11.180 1.000 18.533 48 ASP B O 1
ATOM 1392 N N . PHE B 1 49 ? -24.315 -50.387 -10.874 1.000 18.776 49 PHE B N 1
ATOM 1393 C CA . PHE B 1 49 ? -23.055 -49.735 -11.322 1.000 19.158 49 PHE B CA 1
ATOM 1394 C C . PHE B 1 49 ? -22.080 -49.752 -10.147 1.000 20.706 49 PHE B C 1
ATOM 1395 O O . PHE B 1 49 ? -22.436 -49.344 -9.022 1.000 18.503 49 PHE B O 1
ATOM 1403 N N . ASP B 1 50 ? -20.854 -50.169 -10.435 1.000 20.109 50 ASP B N 1
ATOM 1404 C CA . ASP B 1 50 ? -19.821 -50.484 -9.427 1.000 20.617 50 ASP B CA 1
ATOM 1405 C C . ASP B 1 50 ? -18.526 -49.788 -9.811 1.000 21.524 50 ASP B C 1
ATOM 1406 O O . ASP B 1 50 ? -18.104 -49.942 -10.961 1.000 20.131 50 ASP B O 1
ATOM 1411 N N . ASP B 1 51 ? -17.918 -49.041 -8.882 1.000 21.451 51 ASP B N 1
ATOM 1412 C CA . ASP B 1 51 ? -16.635 -48.340 -9.167 1.000 24.644 51 ASP B CA 1
ATOM 1413 C C . ASP B 1 51 ? -15.538 -49.367 -9.442 1.000 25.118 51 ASP B C 1
ATOM 1414 O O . ASP B 1 51 ? -15.334 -50.322 -8.616 1.000 21.803 51 ASP B O 1
ATOM 1419 N N . ARG B 1 52 ? -14.857 -49.230 -10.578 1.000 23.893 52 ARG B N 1
ATOM 1420 C CA A ARG B 1 52 ? -13.779 -50.153 -11.000 0.500 26.329 52 ARG B CA 1
ATOM 1421 C CA B ARG B 1 52 ? -13.769 -50.152 -10.989 0.500 27.828 52 ARG B CA 1
ATOM 1422 C C . ARG B 1 52 ? -12.752 -49.379 -11.831 1.000 26.882 52 ARG B C 1
ATOM 1423 O O . ARG B 1 52 ? -13.172 -48.511 -12.639 1.000 25.151 52 ARG B O 1
ATOM 1438 N N . GLU B 1 53 ? -11.470 -49.647 -11.594 1.000 27.850 53 GLU B N 1
ATOM 1439 C CA . GLU B 1 53 ? -10.398 -48.896 -12.290 1.000 29.987 53 GLU B CA 1
ATOM 1440 C C . GLU B 1 53 ? -10.112 -49.554 -13.645 1.000 30.323 53 GLU B C 1
ATOM 1441 O O . GLU B 1 53 ? -9.757 -48.774 -14.552 1.000 30.605 53 GLU B O 1
ATOM 1447 N N . THR B 1 54 ? -10.156 -50.886 -13.736 1.000 29.082 54 THR B N 1
ATOM 1448 C CA . THR B 1 54 ? -9.736 -51.641 -14.948 1.000 31.108 54 THR B CA 1
ATOM 1449 C C . THR B 1 54 ? -10.798 -52.684 -15.313 1.000 29.097 54 THR B C 1
ATOM 1450 O O . THR B 1 54 ? -11.189 -53.505 -14.474 1.000 30.658 54 THR B O 1
ATOM 1454 N N . PHE B 1 55 ? -11.273 -52.651 -16.550 1.000 24.986 55 PHE B N 1
ATOM 1455 C CA . PHE B 1 55 ? -12.286 -53.616 -17.031 1.000 22.913 55 PHE B CA 1
ATOM 1456 C C . PHE B 1 55 ? -12.337 -53.415 -18.533 1.000 20.948 55 PHE B C 1
ATOM 1457 O O . PHE B 1 55 ? -11.868 -52.374 -19.012 1.000 21.632 55 PHE B O 1
ATOM 1465 N N . GLU B 1 56 ? -12.942 -54.364 -19.210 1.000 19.595 56 GLU B N 1
ATOM 1466 C CA A GLU B 1 56 ? -13.159 -54.334 -20.671 0.500 19.537 56 GLU B CA 1
ATOM 1467 C CA B GLU B 1 56 ? -13.144 -54.274 -20.673 0.500 21.771 56 GLU B CA 1
ATOM 1468 C C . GLU B 1 56 ? -14.599 -53.908 -20.966 1.000 20.798 56 GLU B C 1
ATOM 1469 O O . GLU B 1 56 ? -15.469 -53.963 -20.046 1.000 21.835 56 GLU B O 1
ATOM 1480 N N . SER B 1 57 ? -14.848 -53.521 -22.209 1.000 19.684 57 SER B N 1
ATOM 1481 C CA . SER B 1 57 ? -16.161 -53.039 -22.677 1.000 19.833 57 SER B CA 1
ATOM 1482 C C . SER B 1 57 ? -17.175 -54.195 -22.565 1.000 18.970 57 SER B C 1
ATOM 1483 O O . SER B 1 57 ? -16.894 -55.269 -23.123 1.000 21.597 57 SER B O 1
ATOM 1486 N N . HIS B 1 58 ? -18.320 -53.964 -21.966 1.000 17.166 58 HIS B N 1
ATOM 1487 C CA . HIS B 1 58 ? -19.485 -54.898 -21.945 1.000 18.331 58 HIS B CA 1
ATOM 1488 C C . HIS B 1 58 ? -20.373 -54.611 -23.144 1.000 19.564 58 HIS B C 1
ATOM 1489 O O . HIS B 1 58 ? -20.258 -53.526 -23.770 1.000 20.206 58 HIS B O 1
ATOM 1496 N N . HIS B 1 59 ? -21.279 -55.527 -23.434 1.000 18.155 59 HIS B N 1
ATOM 1497 C CA . HIS B 1 59 ? -22.287 -55.321 -24.506 1.000 19.437 59 HIS B CA 1
ATOM 1498 C C . HIS B 1 59 ? -23.650 -55.693 -23.937 1.000 21.034 59 HIS B C 1
ATOM 1499 O O . HIS B 1 59 ? -23.779 -56.838 -23.482 1.000 20.277 59 HIS B O 1
ATOM 1506 N N . TYR B 1 60 ? -24.588 -54.752 -23.940 1.000 19.183 60 TYR B N 1
ATOM 1507 C CA . TYR B 1 60 ? -25.974 -54.970 -23.470 1.000 19.562 60 TYR B CA 1
ATOM 1508 C C . TYR B 1 60 ? -26.924 -54.572 -24.599 1.000 21.115 60 TYR B C 1
ATOM 1509 O O . TYR B 1 60 ? -26.872 -53.386 -25.012 1.000 22.224 60 TYR B O 1
ATOM 1518 N N . ALA B 1 61 ? -27.811 -55.483 -24.994 1.000 19.344 61 ALA B N 1
ATOM 1519 C CA . ALA B 1 61 ? -28.850 -55.199 -26.002 1.000 19.907 61 ALA B CA 1
ATOM 1520 C C . ALA B 1 61 ? -30.220 -55.218 -25.354 1.000 20.113 61 ALA B C 1
ATOM 1521 O O . ALA B 1 61 ? -30.623 -56.220 -24.732 1.000 22.358 61 ALA B O 1
ATOM 1523 N N . PHE B 1 62 ? -30.960 -54.128 -25.518 1.000 19.004 62 PHE B N 1
ATOM 1524 C CA . PHE B 1 62 ? -32.292 -53.948 -24.910 1.000 20.946 62 PHE B CA 1
ATOM 1525 C C . PHE B 1 62 ? -33.370 -53.942 -25.992 1.000 25.639 62 PHE B C 1
ATOM 1526 O O . PHE B 1 62 ? -33.243 -53.227 -26.998 1.000 23.747 62 PHE B O 1
ATOM 1534 N N . HIS B 1 63 ? -34.381 -54.782 -25.771 1.000 27.104 63 HIS B N 1
ATOM 1535 C CA . HIS B 1 63 ? -35.668 -54.763 -26.509 1.000 26.678 63 HIS B CA 1
ATOM 1536 C C . HIS B 1 63 ? -36.511 -53.637 -25.911 1.000 22.605 63 HIS B C 1
ATOM 1537 O O . HIS B 1 63 ? -36.712 -53.627 -24.675 1.000 26.174 63 HIS B O 1
ATOM 1544 N N . VAL B 1 64 ? -37.055 -52.776 -26.761 1.000 24.211 64 VAL B N 1
ATOM 1545 C CA . VAL B 1 64 ? -37.966 -51.713 -26.276 1.000 24.043 64 VAL B CA 1
ATOM 1546 C C . VAL B 1 64 ? -39.168 -51.655 -27.235 1.000 25.256 64 VAL B C 1
ATOM 1547 O O . VAL B 1 64 ? -39.019 -52.077 -28.390 1.000 27.178 64 VAL B O 1
ATOM 1551 N N . SER B 1 65 ? -40.249 -51.024 -26.791 1.000 29.667 65 SER B N 1
ATOM 1552 C CA . SER B 1 65 ? -41.422 -50.731 -27.654 1.000 36.780 65 SER B CA 1
ATOM 1553 C C . SER B 1 65 ? -41.039 -49.666 -28.690 1.000 36.544 65 SER B C 1
ATOM 1554 O O . SER B 1 65 ? -40.026 -48.937 -28.477 1.000 31.493 65 SER B O 1
ATOM 1557 N N . ASP B 1 66 ? -41.846 -49.509 -29.741 1.000 35.133 66 ASP B N 1
ATOM 1558 C CA . ASP B 1 66 ? -41.591 -48.498 -30.798 1.000 36.907 66 ASP B CA 1
ATOM 1559 C C . ASP B 1 66 ? -41.586 -47.103 -30.182 1.000 31.803 66 ASP B C 1
ATOM 1560 O O . ASP B 1 66 ? -40.733 -46.281 -30.553 1.000 34.653 66 ASP B O 1
ATOM 1565 N N . GLU B 1 67 ? -42.524 -46.843 -29.274 1.000 36.935 67 GLU B N 1
ATOM 1566 C CA . GLU B 1 67 ? -42.660 -45.547 -28.578 1.000 36.979 67 GLU B CA 1
ATOM 1567 C C . GLU B 1 67 ? -41.388 -45.285 -27.766 1.000 38.992 67 GLU B C 1
ATOM 1568 O O . GLU B 1 67 ? -40.855 -44.152 -27.872 1.000 31.867 67 GLU B O 1
ATOM 1574 N N . GLU B 1 68 ? -40.923 -46.289 -27.006 1.000 32.166 68 GLU B N 1
ATOM 1575 C CA . GLU B 1 68 ? -39.709 -46.156 -26.168 1.000 33.078 68 GLU B CA 1
ATOM 1576 C C . GLU B 1 68 ? -38.503 -45.932 -27.080 1.000 26.938 68 GLU B C 1
ATOM 1577 O O . GLU B 1 68 ? -37.643 -45.115 -26.725 1.000 30.045 68 GLU B O 1
ATOM 1583 N N . PHE B 1 69 ? -38.410 -46.645 -28.190 1.000 27.100 69 PHE B N 1
ATOM 1584 C CA . PHE B 1 69 ? -37.316 -46.492 -29.157 1.000 25.034 69 PHE B CA 1
ATOM 1585 C C . PHE B 1 69 ? -37.199 -45.009 -29.535 1.000 29.042 69 PHE B C 1
ATOM 1586 O O . PHE B 1 69 ? -36.107 -44.394 -29.470 1.000 27.474 69 PHE B O 1
ATOM 1594 N N . ASP B 1 70 ? -38.319 -44.447 -29.999 1.000 30.271 70 ASP B N 1
ATOM 1595 C CA . ASP B 1 70 ? -38.371 -43.032 -30.464 1.000 33.280 70 ASP B CA 1
ATOM 1596 C C . ASP B 1 70 ? -37.958 -42.092 -29.330 1.000 25.849 70 ASP B C 1
ATOM 1597 O O . ASP B 1 70 ? -37.161 -41.166 -29.609 1.000 28.302 70 ASP B O 1
ATOM 1602 N N . THR B 1 71 ? -38.449 -42.321 -28.107 1.000 28.554 71 THR B N 1
ATOM 1603 C CA . THR B 1 71 ? -38.181 -41.461 -26.944 1.000 26.507 71 THR B CA 1
ATOM 1604 C C . THR B 1 71 ? -36.695 -41.516 -26.572 1.000 27.628 71 THR B C 1
ATOM 1605 O O . THR B 1 71 ? -36.052 -40.455 -26.397 1.000 24.401 71 THR B O 1
ATOM 1609 N N . ILE B 1 72 ? -36.139 -42.715 -26.485 1.000 26.234 72 ILE B N 1
ATOM 1610 C CA . ILE B 1 72 ? -34.696 -42.865 -26.122 1.000 24.537 72 ILE B CA 1
ATOM 1611 C C . ILE B 1 72 ? -33.813 -42.317 -27.240 1.000 22.195 72 ILE B C 1
ATOM 1612 O O . ILE B 1 72 ? -32.798 -41.629 -26.977 1.000 24.592 72 ILE B O 1
ATOM 1617 N N . PHE B 1 73 ? -34.117 -42.604 -28.485 1.000 24.832 73 PHE B N 1
ATOM 1618 C CA . PHE B 1 73 ? -33.313 -42.101 -29.610 1.000 25.021 73 PHE B CA 1
ATOM 1619 C C . PHE B 1 73 ? -33.277 -40.563 -29.614 1.000 27.371 73 PHE B C 1
ATOM 1620 O O . PHE B 1 73 ? -32.176 -39.980 -29.834 1.000 27.749 73 PHE B O 1
ATOM 1628 N N . ALA B 1 74 ? -34.409 -39.910 -29.318 1.000 28.283 74 ALA B N 1
ATOM 1629 C CA . ALA B 1 74 ? -34.487 -38.427 -29.249 1.000 29.295 74 ALA B CA 1
ATOM 1630 C C . ALA B 1 74 ? -33.564 -37.914 -28.132 1.000 30.791 74 ALA B C 1
ATOM 1631 O O . ALA B 1 74 ? -32.886 -36.873 -28.330 1.000 26.089 74 ALA B O 1
ATOM 1633 N N . ARG B 1 75 ? -33.523 -38.608 -26.991 1.000 26.699 75 ARG B N 1
ATOM 1634 C CA . ARG B 1 75 ? -32.668 -38.181 -25.848 1.000 26.679 75 ARG B CA 1
ATOM 1635 C C . ARG B 1 75 ? -31.197 -38.291 -26.234 1.000 27.258 75 ARG B C 1
ATOM 1636 O O . ARG B 1 75 ? -30.401 -37.405 -25.842 1.000 29.292 75 ARG B O 1
ATOM 1644 N N . ILE B 1 76 ? -30.825 -39.347 -26.942 1.000 28.201 76 ILE B N 1
ATOM 1645 C CA . ILE B 1 76 ? -29.424 -39.548 -27.401 1.000 28.979 76 ILE B CA 1
ATOM 1646 C C . ILE B 1 76 ? -29.044 -38.401 -28.343 1.000 33.418 76 ILE B C 1
ATOM 1647 O O . ILE B 1 76 ? -27.929 -37.851 -28.200 1.000 27.516 76 ILE B O 1
ATOM 1652 N N . LYS B 1 77 ? -29.910 -38.040 -29.284 1.000 28.061 77 LYS B N 1
ATOM 1653 C CA . LYS B 1 77 ? -29.561 -36.920 -30.197 1.000 33.785 77 LYS B CA 1
ATOM 1654 C C . LYS B 1 77 ? -29.507 -35.598 -29.417 1.000 30.185 77 LYS B C 1
ATOM 1655 O O . LYS B 1 77 ? -28.562 -34.826 -29.672 1.000 32.282 77 LYS B O 1
ATOM 1661 N N . GLN B 1 78 ? -30.431 -35.360 -28.485 1.000 30.931 78 GLN B N 1
ATOM 1662 C CA . GLN B 1 78 ? -30.510 -34.112 -27.683 1.000 34.612 78 GLN B CA 1
ATOM 1663 C C . GLN B 1 78 ? -29.234 -34.009 -26.830 1.000 37.857 78 GLN B C 1
ATOM 1664 O O . GLN B 1 78 ? -28.722 -32.889 -26.648 1.000 39.220 78 GLN B O 1
ATOM 1670 N N . ALA B 1 79 ? -28.722 -35.142 -26.337 1.000 33.733 79 ALA B N 1
ATOM 1671 C CA . ALA B 1 79 ? -27.533 -35.194 -25.454 1.000 32.599 79 ALA B CA 1
ATOM 1672 C C . ALA B 1 79 ? -26.238 -34.990 -26.254 1.000 31.567 79 ALA B C 1
ATOM 1673 O O . ALA B 1 79 ? -25.175 -34.909 -25.610 1.000 36.912 79 ALA B O 1
ATOM 1675 N N . GLY B 1 80 ? -26.276 -34.994 -27.590 1.000 27.480 80 GLY B N 1
ATOM 1676 C CA . GLY B 1 80 ? -25.107 -34.815 -28.470 1.000 27.994 80 GLY B CA 1
ATOM 1677 C C . GLY B 1 80 ? -24.236 -36.053 -28.591 1.000 28.806 80 GLY B C 1
ATOM 1678 O O . GLY B 1 80 ? -23.054 -35.922 -28.931 1.000 27.483 80 GLY B O 1
ATOM 1679 N N . LEU B 1 81 ? -24.791 -37.237 -28.338 1.000 26.226 81 LEU B N 1
ATOM 1680 C CA . LEU B 1 81 ? -24.038 -38.510 -28.421 1.000 26.538 81 LEU B CA 1
ATOM 1681 C C . LEU B 1 81 ? -24.026 -39.095 -29.836 1.000 28.571 81 LEU B C 1
ATOM 1682 O O . LEU B 1 81 ? -25.007 -38.915 -30.585 1.000 33.389 81 LEU B O 1
ATOM 1687 N N . GLU B 1 82 ? -22.947 -39.772 -30.185 1.000 25.808 82 GLU B N 1
ATOM 1688 C CA . GLU B 1 82 ? -22.832 -40.522 -31.448 1.000 29.726 82 GLU B CA 1
ATOM 1689 C C . GLU B 1 82 ? -23.508 -41.879 -31.289 1.000 29.553 82 GLU B C 1
ATOM 1690 O O . GLU B 1 82 ? -23.597 -42.413 -30.151 1.000 27.402 82 GLU B O 1
ATOM 1696 N N . TYR B 1 83 ? -23.985 -42.402 -32.403 1.000 26.870 83 TYR B N 1
ATOM 1697 C CA . TYR B 1 83 ? -24.602 -43.754 -32.476 1.000 28.078 83 TYR B CA 1
ATOM 1698 C C . TYR B 1 83 ? -24.256 -44.336 -33.842 1.000 29.501 83 TYR B C 1
ATOM 1699 O O . TYR B 1 83 ? -23.677 -43.606 -34.695 1.000 29.782 83 TYR B O 1
ATOM 1708 N N . SER B 1 84 ? -24.526 -45.619 -34.026 1.000 28.928 84 SER B N 1
ATOM 1709 C CA . SER B 1 84 ? -24.172 -46.365 -35.248 1.000 26.109 84 SER B CA 1
ATOM 1710 C C . SER B 1 84 ? -25.219 -47.446 -35.540 1.000 26.662 84 SER B C 1
ATOM 1711 O O . SER B 1 84 ? -25.955 -47.866 -34.650 1.000 25.075 84 SER B O 1
ATOM 1714 N N . SER B 1 85 ? -25.262 -47.903 -36.784 1.000 28.505 85 SER B N 1
ATOM 1715 C CA . SER B 1 85 ? -26.183 -48.976 -37.205 1.000 31.274 85 SER B CA 1
ATOM 1716 C C . SER B 1 85 ? -25.562 -50.342 -36.902 1.000 28.189 85 SER B C 1
ATOM 1717 O O . SER B 1 85 ? -26.318 -51.325 -36.874 1.000 31.049 85 SER B O 1
ATOM 1720 N N . ASP B 1 86 ? -24.238 -50.405 -36.751 1.000 30.342 86 ASP B N 1
ATOM 1721 C CA . ASP B 1 86 ? -23.433 -51.647 -36.679 1.000 29.382 86 ASP B CA 1
ATOM 1722 C C . ASP B 1 86 ? -22.699 -51.733 -35.334 1.000 28.367 86 ASP B C 1
ATOM 1723 O O . ASP B 1 86 ? -22.354 -50.706 -34.747 1.000 24.834 86 ASP B O 1
ATOM 1728 N N . PRO B 1 87 ? -22.443 -52.950 -34.814 1.000 30.396 87 PRO B N 1
ATOM 1729 C CA . PRO B 1 87 ? -21.822 -53.098 -33.497 1.000 28.632 87 PRO B CA 1
ATOM 1730 C C . PRO B 1 87 ? -20.422 -52.491 -33.381 1.000 28.934 87 PRO B C 1
ATOM 1731 O O . PRO B 1 87 ? -20.031 -52.107 -32.278 1.000 27.816 87 PRO B O 1
ATOM 1735 N N . MET B 1 88 ? -19.674 -52.421 -34.477 1.000 26.573 88 MET B N 1
ATOM 1736 C CA . MET B 1 88 ? -18.290 -51.882 -34.483 1.000 30.926 88 MET B CA 1
ATOM 1737 C C . MET B 1 88 ? -18.268 -50.366 -34.674 1.000 28.413 88 MET B C 1
ATOM 1738 O O . MET B 1 88 ? -17.171 -49.795 -34.636 1.000 29.867 88 MET B O 1
ATOM 1743 N N . HIS B 1 89 ? -19.420 -49.715 -34.857 1.000 27.779 89 HIS B N 1
ATOM 1744 C CA . HIS B 1 89 ? -19.534 -48.237 -34.971 1.000 27.754 89 HIS B CA 1
ATOM 1745 C C . HIS B 1 89 ? -18.774 -47.741 -36.202 1.000 31.338 89 HIS B C 1
ATOM 1746 O O . HIS B 1 89 ? -18.242 -46.639 -36.133 1.000 34.786 89 HIS B O 1
ATOM 1753 N N . HIS B 1 90 ? -18.702 -48.536 -37.267 1.000 32.388 90 HIS B N 1
ATOM 1754 C CA . HIS B 1 90 ? -18.123 -48.090 -38.570 1.000 33.953 90 HIS B CA 1
ATOM 1755 C C . HIS B 1 90 ? -19.131 -47.187 -39.294 1.000 34.811 90 HIS B C 1
ATOM 1756 O O . HIS B 1 90 ? -18.705 -46.333 -40.066 1.000 38.018 90 HIS B O 1
ATOM 1763 N N . ASN B 1 91 ? -20.423 -47.316 -39.020 1.000 35.527 91 ASN B N 1
ATOM 1764 C CA . ASN B 1 91 ? -21.513 -46.593 -39.735 1.000 34.471 91 ASN B CA 1
ATOM 1765 C C . ASN B 1 91 ? -22.263 -45.681 -38.779 1.000 32.159 91 ASN B C 1
ATOM 1766 O O . ASN B 1 91 ? -23.336 -46.063 -38.306 1.000 33.444 91 ASN B O 1
ATOM 1771 N N . LYS B 1 92 ? -21.734 -44.473 -38.555 1.000 32.888 92 LYS B N 1
ATOM 1772 C CA . LYS B 1 92 ? -22.238 -43.515 -37.540 1.000 33.453 92 LYS B CA 1
ATOM 1773 C C . LYS B 1 92 ? -23.395 -42.699 -38.110 1.000 37.223 92 LYS B C 1
ATOM 1774 O O . LYS B 1 92 ? -23.471 -42.549 -39.349 1.000 37.403 92 LYS B O 1
ATOM 1780 N N . GLY B 1 93 ? -24.274 -42.230 -37.232 1.000 32.934 93 GLY B N 1
ATOM 1781 C CA . GLY B 1 93 ? -25.378 -41.320 -37.576 1.000 36.008 93 GLY B CA 1
ATOM 1782 C C . GLY B 1 93 ? -26.457 -42.013 -38.391 1.000 37.992 93 GLY B C 1
ATOM 1783 O O . GLY B 1 93 ? -27.207 -41.308 -39.087 1.000 37.747 93 GLY B O 1
ATOM 1784 N N . GLU B 1 94 ? -26.578 -43.337 -38.296 1.000 34.981 94 GLU B N 1
ATOM 1785 C CA . GLU B 1 94 ? -27.684 -44.083 -38.948 1.000 37.474 94 GLU B CA 1
ATOM 1786 C C . GLU B 1 94 ? -28.120 -45.248 -38.042 1.000 34.924 94 GLU B C 1
ATOM 1787 O O . GLU B 1 94 ? -27.349 -45.678 -37.148 1.000 34.985 94 GLU B O 1
ATOM 1793 N N . ILE B 1 95 ? -29.321 -45.746 -38.275 1.000 33.539 95 ILE B N 1
ATOM 1794 C CA . ILE B 1 95 ? -29.898 -46.923 -37.571 1.000 31.762 95 ILE B CA 1
ATOM 1795 C C . ILE B 1 95 ? -29.947 -48.113 -38.524 1.000 36.913 95 ILE B C 1
ATOM 1796 O O . ILE B 1 95 ? -29.830 -47.927 -39.770 1.000 32.939 95 ILE B O 1
ATOM 1801 N N . ASN B 1 96 ? -30.115 -49.302 -37.960 1.000 32.355 96 ASN B N 1
ATOM 1802 C CA . ASN B 1 96 ? -30.292 -50.540 -38.751 1.000 32.008 96 ASN B CA 1
ATOM 1803 C C . ASN B 1 96 ? -31.785 -50.837 -38.801 1.000 30.681 96 ASN B C 1
ATOM 1804 O O . ASN B 1 96 ? -32.561 -50.247 -38.000 1.000 33.904 96 ASN B O 1
ATOM 1809 N N . HIS B 1 97 ? -32.170 -51.702 -39.749 1.000 36.306 97 HIS B N 1
ATOM 1810 C CA . HIS B 1 97 ? -33.558 -52.196 -39.932 1.000 37.755 97 HIS B CA 1
ATOM 1811 C C . HIS B 1 97 ? -33.549 -53.723 -39.930 1.000 44.851 97 HIS B C 1
ATOM 1812 O O . HIS B 1 97 ? -34.334 -54.306 -40.699 1.000 40.608 97 HIS B O 1
ATOM 1819 N N . ARG B 1 98 ? -32.712 -54.354 -39.092 1.000 40.517 98 ARG B N 1
ATOM 1820 C CA . ARG B 1 98 ? -32.582 -55.835 -39.061 1.000 48.653 98 ARG B CA 1
ATOM 1821 C C . ARG B 1 98 ? -33.912 -56.426 -38.584 1.000 51.014 98 ARG B C 1
ATOM 1822 O O . ARG B 1 98 ? -34.617 -55.762 -37.762 1.000 47.942 98 ARG B O 1
ATOM 1830 N N . LYS B 1 99 ? -34.254 -57.611 -39.105 1.000 55.153 99 LYS B N 1
ATOM 1831 C CA . LYS B 1 99 ? -35.404 -58.444 -38.661 1.000 58.813 99 LYS B CA 1
ATOM 1832 C C . LYS B 1 99 ? -36.726 -57.663 -38.736 1.000 53.403 99 LYS B C 1
ATOM 1833 O O . LYS B 1 99 ? -37.572 -57.873 -37.848 1.000 59.550 99 LYS B O 1
ATOM 1839 N N . GLY B 1 100 ? -36.903 -56.788 -39.736 1.000 51.596 100 GLY B N 1
ATOM 1840 C CA . GLY B 1 100 ? -38.117 -55.956 -39.892 1.000 53.058 100 GLY B CA 1
ATOM 1841 C C . GLY B 1 100 ? -38.328 -54.995 -38.727 1.000 56.381 100 GLY B C 1
ATOM 1842 O O . GLY B 1 100 ? -39.435 -54.428 -38.613 1.000 49.261 100 GLY B O 1
ATOM 1843 N N . GLY B 1 101 ? -37.292 -54.769 -37.906 1.000 49.955 101 GLY B N 1
ATOM 1844 C CA . GLY B 1 101 ? -37.359 -53.864 -36.742 1.000 47.108 101 GLY B CA 1
ATOM 1845 C C . GLY B 1 101 ? -36.513 -52.630 -36.962 1.000 42.493 101 GLY B C 1
ATOM 1846 O O . GLY B 1 101 ? -36.197 -52.325 -38.136 1.000 38.002 101 GLY B O 1
ATOM 1847 N N . ARG B 1 102 ? -36.182 -51.916 -35.881 1.000 36.789 102 ARG B N 1
ATOM 1848 C CA . ARG B 1 102 ? -35.204 -50.802 -35.942 1.000 32.055 102 ARG B CA 1
ATOM 1849 C C . ARG B 1 102 ? -34.188 -51.040 -34.825 1.000 29.836 102 ARG B C 1
ATOM 1850 O O . ARG B 1 102 ? -34.593 -51.617 -33.803 1.000 29.405 102 ARG B O 1
ATOM 1858 N N . GLY B 1 103 ? -32.945 -50.675 -35.058 1.000 29.694 103 GLY B N 1
ATOM 1859 C CA . GLY B 1 103 ? -31.886 -50.891 -34.042 1.000 26.737 103 GLY B CA 1
ATOM 1860 C C . GLY B 1 103 ? -30.804 -49.842 -34.149 1.000 28.744 103 GLY B C 1
ATOM 1861 O O . GLY B 1 103 ? -30.563 -49.330 -35.251 1.000 29.426 103 GLY B O 1
ATOM 1862 N N . PHE B 1 104 ? -30.072 -49.572 -33.057 1.000 24.724 104 PHE B N 1
ATOM 1863 C CA . PHE B 1 104 ? -28.783 -48.862 -33.196 1.000 22.317 104 PHE B CA 1
ATOM 1864 C C . PHE B 1 104 ? -27.932 -49.180 -31.950 1.000 24.322 104 PHE B C 1
ATOM 1865 O O . PHE B 1 104 ? -28.441 -49.785 -30.978 1.000 23.629 104 PHE B O 1
ATOM 1873 N N . TYR B 1 105 ? -26.680 -48.777 -32.018 1.000 25.745 105 TYR B N 1
ATOM 1874 C CA . TYR B 1 105 ? -25.671 -48.963 -30.941 1.000 22.356 105 TYR B CA 1
ATOM 1875 C C . TYR B 1 105 ? -25.167 -47.605 -30.480 1.000 22.457 105 TYR B C 1
ATOM 1876 O O . TYR B 1 105 ? -25.014 -46.650 -31.283 1.000 21.514 105 TYR B O 1
ATOM 1885 N N . PHE B 1 106 ? -24.883 -47.489 -29.183 1.000 20.610 106 PHE B N 1
ATOM 1886 C CA . PHE B 1 106 ? -24.264 -46.231 -28.689 1.000 20.680 106 PHE B CA 1
ATOM 1887 C C . PHE B 1 106 ? -23.445 -46.609 -27.461 1.000 19.814 106 PHE B C 1
ATOM 1888 O O . PHE B 1 106 ? -23.832 -47.551 -26.752 1.000 19.235 106 PHE B O 1
ATOM 1896 N N . TYR B 1 107 ? -22.314 -45.955 -27.291 1.000 19.021 107 TYR B N 1
ATOM 1897 C CA . TYR B 1 107 ? -21.419 -46.203 -26.133 1.000 19.502 107 TYR B CA 1
ATOM 1898 C C . TYR B 1 107 ? -21.884 -45.397 -24.921 1.000 19.757 107 TYR B C 1
ATOM 1899 O O . TYR B 1 107 ? -22.346 -44.231 -25.001 1.000 19.654 107 TYR B O 1
ATOM 1908 N N . ASP B 1 108 ? -21.718 -46.011 -23.748 1.000 18.122 108 ASP B N 1
ATOM 1909 C CA . ASP B 1 108 ? -21.878 -45.320 -22.470 1.000 18.088 108 ASP B CA 1
ATOM 1910 C C . ASP B 1 108 ? -20.562 -44.592 -22.178 1.000 18.683 108 ASP B C 1
ATOM 1911 O O . ASP B 1 108 ? -19.589 -44.665 -22.940 1.000 18.173 108 ASP B O 1
ATOM 1916 N N . PRO B 1 109 ? -20.496 -43.880 -21.042 1.000 18.465 109 PRO B N 1
ATOM 1917 C CA . PRO B 1 109 ? -19.289 -43.105 -20.725 1.000 18.929 109 PRO B CA 1
ATOM 1918 C C . PRO B 1 109 ? -18.017 -43.939 -20.495 1.000 19.149 109 PRO B C 1
ATOM 1919 O O . PRO B 1 109 ? -16.929 -43.386 -20.549 1.000 21.015 109 PRO B O 1
ATOM 1923 N N . ASN B 1 110 ? -18.175 -45.245 -20.273 1.000 17.557 110 ASN B N 1
ATOM 1924 C CA . ASN B 1 110 ? -17.058 -46.192 -20.043 1.000 17.724 110 ASN B CA 1
ATOM 1925 C C . ASN B 1 110 ? -16.641 -46.851 -21.348 1.000 18.054 110 ASN B C 1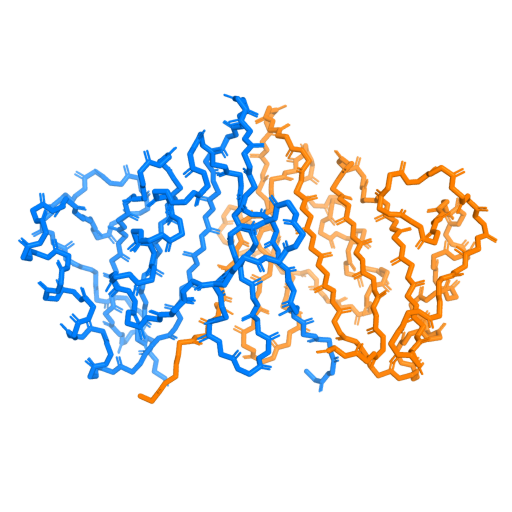
ATOM 1926 O O . ASN B 1 110 ? -15.656 -47.628 -21.337 1.000 20.709 110 ASN B O 1
ATOM 1931 N N . GLY B 1 111 ? -17.427 -46.672 -22.398 1.000 17.978 111 GLY B N 1
ATOM 1932 C CA . GLY B 1 111 ? -17.214 -47.444 -23.621 1.000 16.950 111 GLY B CA 1
ATOM 1933 C C . GLY B 1 111 ? -17.948 -48.764 -23.651 1.000 16.892 111 GLY B C 1
ATOM 1934 O O . GLY B 1 111 ? -17.645 -49.561 -24.550 1.000 18.487 111 GLY B O 1
ATOM 1935 N N . HIS B 1 112 ? -18.878 -49.023 -22.753 1.000 17.108 112 HIS B N 1
ATOM 1936 C CA . HIS B 1 112 ? -19.796 -50.181 -22.888 1.000 15.856 112 HIS B CA 1
ATOM 1937 C C . HIS B 1 112 ? -20.690 -49.962 -24.120 1.000 16.062 112 HIS B C 1
ATOM 1938 O O . HIS B 1 112 ? -21.129 -48.840 -24.363 1.000 17.125 112 HIS B O 1
ATOM 1945 N N . ASN B 1 113 ? -20.908 -51.011 -24.893 1.000 16.354 113 ASN B N 1
ATOM 1946 C CA . ASN B 1 113 ? -21.674 -50.943 -26.163 1.000 19.325 113 ASN B CA 1
ATOM 1947 C C . ASN B 1 113 ? -23.125 -51.226 -25.814 1.000 21.140 113 ASN B C 1
ATOM 1948 O O . ASN B 1 113 ? -23.443 -52.384 -25.454 1.000 21.248 113 ASN B O 1
ATOM 1953 N N . LEU B 1 114 ? -23.965 -50.204 -25.847 1.000 18.395 114 LEU B N 1
ATOM 1954 C CA . LEU B 1 114 ? -25.412 -50.345 -25.580 1.000 18.542 114 LEU B CA 1
ATOM 1955 C C . LEU B 1 114 ? -26.147 -50.446 -26.915 1.000 22.852 114 LEU B C 1
ATOM 1956 O O . LEU B 1 114 ? -25.876 -49.656 -27.818 1.000 22.256 114 LEU B O 1
ATOM 1961 N N . GLU B 1 115 ? -27.066 -51.400 -27.008 1.000 21.891 115 GLU B N 1
ATOM 1962 C CA . GLU B 1 115 ? -27.790 -51.687 -28.279 1.000 22.635 115 GLU B CA 1
ATOM 1963 C C . GLU B 1 115 ? -29.272 -51.542 -27.965 1.000 23.040 115 GLU B C 1
ATOM 1964 O O . GLU B 1 115 ? -29.738 -52.080 -26.939 1.000 22.043 115 GLU B O 1
ATOM 1970 N N . LEU B 1 116 ? -30.031 -50.828 -28.801 1.000 21.665 116 LEU B N 1
ATOM 1971 C CA . LEU B 1 116 ? -31.504 -50.788 -28.705 1.000 24.863 116 LEU B CA 1
ATOM 1972 C C . LEU B 1 116 ? -32.057 -51.494 -29.943 1.000 25.207 116 LEU B C 1
ATOM 1973 O O . LEU B 1 116 ? -31.473 -51.274 -31.021 1.000 24.702 116 LEU B O 1
ATOM 1978 N N . LEU B 1 117 ? -33.117 -52.265 -29.764 1.000 26.660 117 LEU B N 1
ATOM 1979 C CA . LEU B 1 117 ? -33.833 -52.946 -30.883 1.000 31.123 117 LEU B CA 1
ATOM 1980 C C . LEU B 1 117 ? -35.332 -53.004 -30.567 1.000 29.948 117 LEU B C 1
ATOM 1981 O O . LEU B 1 117 ? -35.716 -53.107 -29.361 1.000 28.486 117 LEU B O 1
ATOM 1986 N N . THR B 1 118 ? -36.181 -52.925 -31.598 1.000 30.845 118 THR B N 1
ATOM 1987 C CA . THR B 1 118 ? -37.659 -53.019 -31.429 1.000 34.198 118 THR B CA 1
ATOM 1988 C C . THR B 1 118 ? -38.219 -54.438 -31.617 1.000 43.175 118 THR B C 1
ATOM 1989 O O . THR B 1 118 ? -39.291 -54.702 -31.041 1.000 52.490 118 THR B O 1
ATOM 1993 N N . LEU B 1 119 ? -37.575 -55.305 -32.389 1.000 46.905 119 LEU B N 1
ATOM 1994 C CA . LEU B 1 119 ? -38.099 -56.691 -32.604 1.000 63.717 119 LEU B CA 1
ATOM 1995 C C . LEU B 1 119 ? -36.970 -57.709 -32.340 1.000 70.074 119 LEU B C 1
ATOM 1996 O O . LEU B 1 119 ? -35.920 -57.610 -33.009 1.000 68.856 119 LEU B O 1
ATOM 2001 N N . SER B 1 120 ? -37.175 -58.639 -31.390 1.000 74.635 120 SER B N 1
ATOM 2002 C CA . SER B 1 120 ? -36.132 -59.518 -30.776 1.000 85.099 120 SER B CA 1
ATOM 2003 C C . SER B 1 120 ? -36.098 -60.916 -31.429 1.000 93.015 120 SER B C 1
ATOM 2004 O O . SER B 1 120 ? -36.082 -61.975 -30.774 1.000 98.360 120 SER B O 1
#

Sequence (240 aa):
MTISLNHHTIVPAHNKEASAQFFAQIFGLNNVSSVGHHFAAVRVNDTLTLDFDDRRETFEESHHYAFHVSDEEFDTIFARIKQAGLEYSSDPMHHNKGEINHRKGGRGFYFYDPNGHNLELLTLSMTISLNHHTIVPAHNKEASAQFFAQIFGLNNVSSVGHHFAAVRVNDTLTLDFDDRRETFEESHHYAFHVSDEEFDTIFARIKQAGLEYSSDPMHHNKGEINHRKGGRGFYFYDPNGHNLELLTLS

B-factor: mean 30.38, std 14.02, range [13.61, 138.47]

Organism: Nostoc sp. (strain PCC 7120 / SAG 25.82 / UTEX 2576) (NCBI:txid103690)

Nearest PDB structures (foldseek):
  8he6-assembly1_B  TM=9.968E-01  e=2.737E-27  Nostoc sp. PCC 7120 = FACHB-418
  6a4x-assembly1_A-2  TM=9.595E-01  e=1.425E-18  Streptomyces curacoi
  6a4z-assembly1_B  TM=9.544E-01  e=9.579E-17  Streptomyces chartreusis
  6a52-assembly1_A  TM=9.702E-01  e=2.530E-16  Rhodococcus phenolicus
  7wcc-assembly2_D-3  TM=9.308E-01  e=3.980E-16  Streptomyces chartreusis

=== Feature glossary ===
A reading guide for the features in this record.

Start from the sequence.

  · This is the polypeptide sequence — one letter per residue, N-terminus first. Length ranges from a few dozen residues for small domains to over a thousand for large multi-domain proteins.

Fold it, and you get atomic coordinates and the backbone conformation that goes with them.

  · Structure coordinates are given as an mmCIF _atom_site loop: one row per atom with element, residue name, chain id, sequence number, and x/y/z position in Å. Only the four main-chain atoms per residue are included here;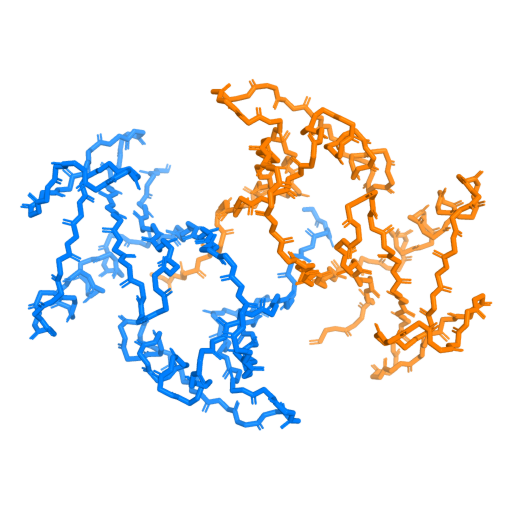 side chains are omitted to keep the record compact.

  · Backbone dihedral angles. Every residue except chain termini has a φ (preceding-C → N → Cα → C) and a ψ (N → Cα → C → next-N). They are reported in degrees following the IUPAC sign convention. Secondary structure is essentially a statement about which (φ, ψ) basin each residue occupies.

  · The SS8 string is DSSP's per-residue secondary-structure call. α-helix (H) means an i→i+4 H-bond ladder; β-strand (E) means the residue participates in a β-sheet; 3₁₀ (G) and π (I) are tighter and wider helices; T/S are turns/bends; '-' is loop.

  · SS3 is a coarse helix/strand/coil call (letters a/b/c) made by the P-SEA algorithm from inter-Cα distances and dihedrals. It is less detailed than DSSP but needs only Cα positions.

Summarize the fold with a handful of shape descriptors and a per-residue structural alphabet.

  · Radius of gyration (Rg) is the root-mean-square distance of Cα atoms from their centroid — a single number for overall size and compactness. A globular domain of N residues has Rg ≈ 2.2·N^0.38 Å; an extended or disordered chain has a much larger Rg. The Cα contact count is the number of residue pairs whose Cα atoms are within 8 Å and are more than four positions apart in sequence — a standard proxy for tertiary packing density. The bounding box is the smallest axis-aligned box enclosing all Cα atoms.

  · The Foldseek 3Di string encodes local tertiary geometry as a 20-letter alphabet — one character per residue — derived from the relative positions of nearby Cα atoms. Unlike the amino-acid sequence, 3Di is a direct function of the 3D structure, so two proteins with the same fold have similar 3Di strings even at low sequence identity.

  · Solvent-accessible surface area (SASA) is the area in Å² traced out by the centre of a 1.4 Å probe sphere (a water molecule) rolled over the protein's van der Waals surface (Shrake–Rupley / Lee–Richards construction). Buried residues have near-zero SASA; fully exposed residues can exceed 200 Å². The total SASA scales roughly with the number of surface residues.

Ask how reliable the model is.

  · pLDDT (predicted Local Distance Difference Test) is AlphaFold's per-residue confidence score, ranging from 0 to 100. Values above 90 indicate high confidence (typically well-packed cores); 70–90 is confident; 50–70 low confidence; below 50 usually means the region is disordered or the prediction is unreliable there. AlphaFold stores pLDDT in the mmCIF B-factor column.

  · B-factor (Debye–Waller factor) reflects atomic displacement in the crystal lattice. It is an experimental observable (units Å²), not a prediction; low values mean the atom is pinned down, high values mean it moves or is heterogeneous across the crystal.

  · Predicted Aligned Error (PAE) is an AlphaFold confidence matrix: entry (i, j) is the expected error in the position of residue j, in ångströms, when the prediction is superimposed on the true structure at residue i. Low PAE within a block of residues means that block is internally rigid and well-predicted; high PAE between two blocks means their relative placement is uncertain even if each block individually is confident.

Place it in context: what it resembles, what it is annotated as, and how it looks.

  · Nearest PDB neighbors are the top structural matches found by Foldseek when searching this structure against the entire Protein Data Bank. Each hit reports a TM-score (0 to 1; >0.5 almost always implies the same fold) and an E-value. These are *structural* homologs — they may share no detectable sequence similarity.

  · Functional annotations link the protein to curated databases. InterPro entries identify conserved domains and families by matching the sequence against member-database signatures (Pfam, PROSITE, CDD, …). Gene Ontology (GO) terms describe molecular function, biological process, and cellular component in a controlled vocabulary. CATH places the structure in a hierarchical fold classification (Class/Architecture/Topology/Homologous-superfamily). The organism is the source species.

  · Three diagnostic plots accompany the record. The Cα contact map visualizes the tertiary structure as a 2D adjacency matrix (8 Å cutoff, sequence-local contacts suppressed). The Ramachandran plot shows the distribution of backbone (φ, ψ) torsions, with points in the α and β basins reflecting secondary structure content. The PAE plot shows AlphaFold's inter-residue confidence as a color matrix.

  · Six rendered views show the 3D structure from the faces of a cube — i.e. along ±x, ±y, ±z. Rendering representation is drawn randomly per protein from cartoon (secondary-structure ribbons), sticks (backbone bonds), or molecular surface; coloring is either N→C rainbow (blue at the N-terminus through red at the C-terminus) or one color per chain.